Protein AF-A0A7X7AR49-F1 (afdb_monomer)

Mean predicted aligned error: 7.66 Å

Radius of gyration: 19.44 Å; Cα contacts (8 Å, |Δi|>4): 196; chains: 1; bounding box: 49×38×49 Å

Structure (mmCIF, N/CA/C/O backbone):
data_AF-A0A7X7AR49-F1
#
_entry.id   AF-A0A7X7AR49-F1
#
loop_
_atom_site.group_PDB
_atom_site.id
_atom_site.type_symbol
_atom_site.label_atom_id
_atom_site.label_alt_id
_atom_site.label_comp_id
_atom_site.label_asym_id
_atom_site.label_entity_id
_atom_site.label_seq_id
_atom_site.pdbx_PDB_ins_code
_atom_site.Cartn_x
_atom_site.Cartn_y
_atom_site.Cartn_z
_atom_site.occupancy
_atom_site.B_iso_or_equiv
_atom_site.auth_seq_id
_atom_site.auth_comp_id
_atom_site.auth_asym_id
_atom_site.auth_atom_id
_atom_site.pdbx_PDB_model_num
ATOM 1 N N . MET A 1 1 ? 21.614 24.088 -7.137 1.00 36.47 1 MET A N 1
ATOM 2 C CA . MET A 1 1 ? 20.651 22.970 -7.210 1.00 36.47 1 MET A CA 1
ATOM 3 C C . MET A 1 1 ? 19.338 23.464 -6.639 1.00 36.47 1 MET A C 1
ATOM 5 O O . MET A 1 1 ? 19.321 23.881 -5.490 1.00 36.47 1 MET A O 1
ATOM 9 N N . LEU A 1 2 ? 18.272 23.509 -7.439 1.00 28.03 2 LEU A N 1
ATOM 10 C CA . LEU A 1 2 ? 16.932 23.781 -6.922 1.00 28.03 2 LEU A CA 1
ATOM 11 C C . LEU A 1 2 ? 16.518 22.569 -6.087 1.00 28.03 2 LEU A C 1
ATOM 13 O O . LEU A 1 2 ? 16.234 21.508 -6.638 1.00 28.03 2 LEU A O 1
ATOM 17 N N . ALA A 1 3 ? 16.539 22.719 -4.764 1.00 32.97 3 ALA A N 1
ATOM 18 C CA . ALA A 1 3 ? 15.881 21.789 -3.865 1.00 32.97 3 ALA A CA 1
ATOM 19 C C . ALA A 1 3 ? 14.380 21.870 -4.162 1.00 32.97 3 ALA A C 1
ATOM 21 O O . ALA A 1 3 ? 13.671 22.725 -3.631 1.00 32.97 3 ALA A O 1
ATOM 22 N N . MET A 1 4 ? 13.896 21.019 -5.067 1.00 32.81 4 MET A N 1
ATOM 23 C CA . MET A 1 4 ? 12.471 20.744 -5.154 1.00 32.81 4 MET A CA 1
ATOM 24 C C . MET A 1 4 ? 12.099 20.071 -3.836 1.00 32.81 4 MET A C 1
ATOM 26 O O . MET A 1 4 ? 12.287 18.866 -3.676 1.00 32.81 4 MET A O 1
ATOM 30 N N . ARG A 1 5 ? 11.625 20.861 -2.863 1.00 34.94 5 ARG A N 1
ATOM 31 C CA . ARG A 1 5 ? 10.885 20.324 -1.722 1.00 34.94 5 ARG A CA 1
ATOM 32 C C . ARG A 1 5 ? 9.757 19.496 -2.324 1.00 34.94 5 ARG A C 1
ATOM 34 O O . ARG A 1 5 ? 8.857 20.059 -2.949 1.00 34.94 5 ARG A O 1
ATOM 41 N N . ARG A 1 6 ? 9.847 18.168 -2.201 1.00 42.38 6 ARG A N 1
ATOM 42 C CA . ARG A 1 6 ? 8.725 17.289 -2.530 1.00 42.38 6 ARG A CA 1
ATOM 43 C C . ARG A 1 6 ? 7.525 17.813 -1.735 1.00 42.38 6 ARG A C 1
ATOM 45 O O . ARG A 1 6 ? 7.710 18.171 -0.568 1.00 42.38 6 ARG A O 1
ATOM 52 N N . PRO A 1 7 ? 6.343 17.970 -2.350 1.00 43.25 7 PRO A N 1
ATOM 53 C CA . PRO A 1 7 ? 5.170 18.391 -1.601 1.00 43.25 7 PRO A CA 1
ATOM 54 C C . PRO A 1 7 ? 5.004 17.439 -0.416 1.00 43.25 7 PRO A C 1
ATOM 56 O O . 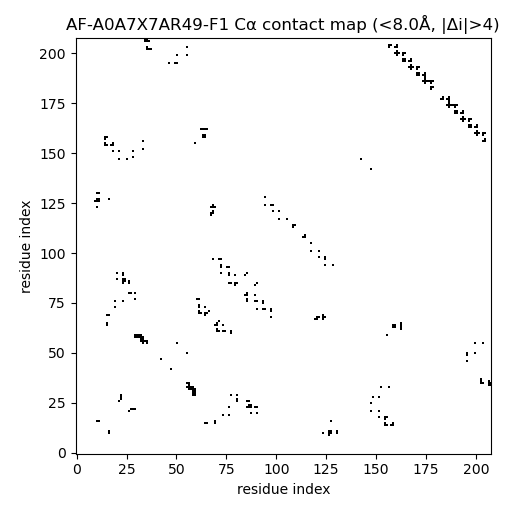PRO A 1 7 ? 5.017 16.224 -0.612 1.00 43.25 7 PRO A O 1
ATOM 59 N N . LYS A 1 8 ? 4.927 17.990 0.805 1.00 55.22 8 LYS A N 1
ATOM 60 C CA . LYS A 1 8 ? 4.723 17.184 2.012 1.00 55.22 8 LYS A CA 1
ATOM 61 C C . LYS A 1 8 ? 3.430 16.393 1.821 1.00 55.22 8 LYS A C 1
ATOM 63 O O . LYS A 1 8 ? 2.370 16.995 1.629 1.00 55.22 8 LYS A O 1
ATOM 68 N N . PHE A 1 9 ? 3.546 15.068 1.816 1.00 58.53 9 PHE A N 1
ATOM 69 C CA . PHE A 1 9 ? 2.407 14.162 1.888 1.00 58.53 9 PHE A CA 1
ATOM 70 C C . PHE A 1 9 ? 1.560 14.555 3.107 1.00 58.53 9 PHE A C 1
ATOM 72 O O . PHE A 1 9 ? 2.120 14.982 4.114 1.00 58.53 9 PHE A O 1
ATOM 79 N N . ARG A 1 10 ? 0.227 14.515 2.980 1.00 61.25 10 ARG A N 1
ATOM 80 C CA . ARG A 1 10 ? -0.707 14.859 4.064 1.00 61.25 10 ARG A CA 1
ATOM 81 C C . ARG A 1 10 ? -1.568 13.648 4.403 1.00 61.25 10 ARG A C 1
ATOM 83 O O . ARG A 1 10 ? -2.444 13.280 3.612 1.00 61.25 10 ARG A O 1
ATOM 90 N N . ALA A 1 11 ? -1.363 13.078 5.589 1.00 60.06 11 ALA A N 1
ATOM 91 C CA . ALA A 1 11 ? -2.066 11.884 6.061 1.00 60.06 11 ALA A CA 1
ATOM 92 C C . ALA A 1 11 ? -3.597 12.040 6.111 1.00 60.06 11 ALA A C 1
ATOM 94 O O . ALA A 1 11 ? -4.312 11.079 5.846 1.00 60.06 11 ALA A O 1
ATOM 95 N N . GLU A 1 12 ? -4.122 13.245 6.366 1.00 60.34 12 GLU A N 1
ATOM 96 C CA . GLU A 1 12 ? -5.574 13.515 6.449 1.00 60.34 12 GLU A CA 1
ATOM 97 C C . GLU A 1 12 ? -6.346 13.141 5.166 1.00 60.34 12 GLU A C 1
ATOM 99 O O . GLU A 1 12 ? -7.522 12.754 5.188 1.00 60.34 12 GLU A O 1
ATOM 104 N N . SER A 1 13 ? -5.673 13.239 4.020 1.00 67.06 13 SER A N 1
ATOM 105 C CA . SER A 1 13 ? -6.211 12.849 2.715 1.00 67.06 13 SER A CA 1
ATOM 106 C C . SER A 1 13 ? -5.751 11.470 2.248 1.00 67.06 13 SER A C 1
ATOM 108 O O . SER A 1 13 ? -6.156 11.043 1.168 1.00 67.06 13 SER A O 1
ATOM 110 N N . SER A 1 14 ? -4.923 10.779 3.035 1.00 84.81 14 SER A N 1
ATOM 111 C CA . SER A 1 14 ? -4.332 9.508 2.633 1.00 84.81 14 SER A CA 1
ATOM 112 C C . SER A 1 14 ? -5.371 8.387 2.631 1.00 84.81 14 SER A C 1
ATOM 114 O O . SER A 1 14 ? -6.107 8.176 3.601 1.00 84.81 14 SER A O 1
ATOM 116 N N . ASN A 1 15 ? -5.405 7.635 1.530 1.00 89.44 15 ASN A N 1
ATOM 117 C CA . ASN A 1 15 ? -6.187 6.407 1.457 1.00 89.44 15 ASN A CA 1
ATOM 118 C C . ASN A 1 15 ? -5.599 5.317 2.364 1.00 89.44 15 ASN A C 1
ATOM 120 O O . ASN A 1 15 ? -6.373 4.502 2.861 1.00 89.44 15 ASN A O 1
ATOM 124 N N . ASP A 1 16 ? -4.286 5.342 2.634 1.00 90.75 16 ASP A N 1
ATOM 125 C CA . ASP A 1 16 ? -3.621 4.419 3.561 1.00 90.75 16 ASP A CA 1
ATOM 126 C C . ASP A 1 16 ? -4.251 4.526 4.948 1.00 90.75 16 ASP A C 1
ATOM 128 O O . ASP A 1 16 ? -4.756 3.542 5.483 1.00 90.75 16 ASP A O 1
ATOM 132 N N . LEU A 1 17 ? -4.304 5.743 5.504 1.00 88.38 17 LEU A N 1
ATOM 133 C CA . LEU A 1 17 ? -4.825 5.957 6.852 1.00 88.38 17 LEU A CA 1
ATOM 134 C C . LEU A 1 17 ? -6.304 5.586 6.962 1.00 88.38 17 LEU A C 1
ATOM 136 O O . LEU A 1 17 ? -6.733 4.963 7.932 1.00 88.38 17 LEU A O 1
ATOM 140 N N . ARG A 1 18 ? -7.090 5.969 5.952 1.00 89.12 18 ARG A N 1
ATOM 141 C CA . ARG A 1 18 ? -8.522 5.654 5.892 1.00 89.12 18 ARG A CA 1
ATOM 142 C C . ARG A 1 18 ? -8.752 4.149 5.832 1.00 89.12 18 ARG A C 1
ATOM 144 O O . ARG A 1 18 ? -9.667 3.661 6.489 1.00 89.12 18 ARG A O 1
ATOM 151 N N . LEU A 1 19 ? -7.925 3.424 5.079 1.00 92.88 19 LEU A N 1
ATOM 152 C CA . LEU A 1 19 ? -7.992 1.970 5.000 1.00 92.88 19 LEU A CA 1
ATOM 153 C C . LEU A 1 19 ? -7.572 1.316 6.321 1.00 92.88 19 LEU A C 1
ATOM 155 O O . LEU A 1 19 ? -8.302 0.461 6.808 1.00 92.88 19 LEU A O 1
ATOM 159 N N . LEU A 1 20 ? -6.461 1.743 6.934 1.00 92.31 20 LEU A N 1
ATOM 160 C CA . LEU A 1 20 ? -6.007 1.229 8.236 1.00 92.31 20 LEU A CA 1
ATOM 161 C C . LEU A 1 20 ? -7.071 1.427 9.322 1.00 92.31 20 LEU A C 1
ATOM 163 O O . LEU A 1 20 ? -7.394 0.496 10.056 1.00 92.31 20 LEU A O 1
ATOM 167 N N . ARG A 1 21 ? -7.681 2.615 9.379 1.00 89.31 21 ARG A N 1
ATOM 168 C CA . ARG A 1 21 ? -8.790 2.896 10.296 1.00 89.31 21 ARG A CA 1
ATOM 169 C C . ARG A 1 21 ? -9.982 1.974 10.039 1.00 89.31 21 ARG A C 1
ATOM 171 O O . ARG A 1 21 ? -10.502 1.381 10.977 1.00 89.31 21 ARG A O 1
ATOM 178 N N . LEU A 1 22 ? -10.407 1.846 8.782 1.00 90.44 22 LEU A N 1
ATOM 179 C CA . LEU A 1 22 ? -11.545 1.001 8.427 1.00 90.44 22 LEU A CA 1
ATOM 180 C C . LEU A 1 22 ? -11.293 -0.472 8.776 1.00 90.44 22 LEU A C 1
ATOM 182 O O . LEU A 1 22 ? -12.206 -1.147 9.240 1.00 90.44 22 LEU A O 1
ATOM 186 N N . LEU A 1 23 ? -10.064 -0.958 8.597 1.00 92.38 23 LEU A N 1
ATOM 187 C CA . LEU A 1 23 ? -9.665 -2.297 9.027 1.00 92.38 23 LEU A CA 1
ATOM 188 C C . LEU A 1 23 ? -9.722 -2.440 10.553 1.00 92.38 23 LEU A C 1
ATOM 190 O O . LEU A 1 23 ? -10.202 -3.452 11.040 1.00 92.38 23 LEU A O 1
ATOM 194 N N . ALA A 1 24 ? -9.308 -1.430 11.319 1.00 90.25 24 ALA A N 1
ATOM 195 C CA . ALA A 1 24 ? -9.421 -1.461 12.778 1.00 90.25 24 ALA A CA 1
ATOM 196 C C . ALA A 1 24 ? -10.882 -1.428 13.281 1.00 90.25 24 ALA A C 1
ATOM 198 O O . ALA A 1 24 ? -11.183 -1.971 14.344 1.00 90.25 24 ALA A O 1
ATOM 199 N N . GLU A 1 25 ? -11.794 -0.806 12.526 1.00 88.50 25 GLU A N 1
ATOM 200 C CA . GLU A 1 25 ? -13.240 -0.772 12.808 1.00 88.50 25 GLU A CA 1
ATOM 201 C C . GLU A 1 25 ? -13.981 -2.033 12.325 1.00 88.50 25 GLU A C 1
ATOM 203 O O . GLU A 1 25 ? -15.026 -2.398 12.870 1.00 88.50 25 GLU A O 1
ATOM 208 N N . ALA A 1 26 ? -13.466 -2.695 11.290 1.00 90.25 26 ALA A N 1
ATOM 209 C CA . ALA A 1 26 ? -14.017 -3.918 10.716 1.00 90.25 26 ALA A CA 1
ATOM 210 C C . ALA A 1 26 ? -12.890 -4.913 10.369 1.00 90.25 26 ALA A C 1
ATOM 212 O O . ALA A 1 26 ? -12.573 -5.092 9.186 1.00 90.25 26 ALA A O 1
ATOM 213 N N . PRO A 1 27 ? -12.308 -5.586 11.384 1.00 91.12 27 PRO A N 1
ATOM 214 C CA . PRO A 1 27 ? -11.132 -6.440 11.222 1.00 91.12 27 PRO A CA 1
ATOM 215 C C . PRO A 1 27 ? -11.285 -7.499 10.143 1.00 91.12 27 PRO A C 1
ATOM 217 O O . PRO A 1 27 ? -10.377 -7.664 9.339 1.00 91.12 27 PRO A O 1
ATOM 220 N N . ASP A 1 28 ? -12.451 -8.145 10.047 1.00 91.69 28 ASP A N 1
ATOM 221 C CA . ASP A 1 28 ? -12.723 -9.237 9.101 1.00 91.69 28 ASP A CA 1
ATOM 222 C C . ASP A 1 28 ? -12.455 -8.878 7.629 1.00 91.69 28 ASP A C 1
ATOM 224 O O . ASP A 1 28 ? -12.176 -9.758 6.808 1.00 91.69 28 ASP A O 1
ATOM 228 N N . LEU A 1 29 ? -12.487 -7.587 7.281 1.00 93.56 29 LEU A N 1
ATOM 229 C CA . LEU A 1 29 ? -12.248 -7.115 5.920 1.00 93.56 29 LEU A CA 1
ATOM 230 C C . LEU A 1 29 ? -10.801 -7.323 5.454 1.00 93.56 29 LEU A C 1
ATOM 232 O O . LEU A 1 29 ? -10.565 -7.349 4.251 1.00 93.56 29 LEU A O 1
ATOM 236 N N . TYR A 1 30 ? -9.830 -7.542 6.347 1.00 93.56 30 TYR A N 1
ATOM 237 C CA . TYR A 1 30 ? -8.429 -7.727 5.941 1.00 93.56 30 TYR A CA 1
ATOM 238 C C . TYR A 1 30 ? -8.208 -8.954 5.037 1.00 93.56 30 TYR A C 1
ATOM 240 O O . TYR A 1 30 ? -7.335 -8.949 4.172 1.00 93.56 30 TYR A O 1
ATOM 248 N N . LYS A 1 31 ? -9.037 -9.995 5.186 1.00 94.44 31 LYS A N 1
ATOM 249 C CA . LYS A 1 31 ? -9.002 -11.218 4.364 1.00 94.44 31 LYS A CA 1
ATOM 250 C C . LYS A 1 31 ? -9.759 -11.081 3.045 1.00 94.44 31 LYS A C 1
ATOM 252 O O . LYS A 1 31 ? -9.675 -11.975 2.197 1.00 94.44 31 LYS A O 1
ATOM 257 N N . ARG A 1 32 ? -10.531 -10.007 2.874 1.00 93.44 32 ARG A N 1
ATOM 258 C CA . ARG A 1 32 ? -11.361 -9.801 1.690 1.00 93.44 32 ARG A CA 1
ATOM 259 C C . ARG A 1 32 ? -10.476 -9.571 0.467 1.00 93.44 32 ARG A C 1
ATOM 261 O O . ARG A 1 32 ? -9.461 -8.884 0.516 1.00 93.44 32 ARG A O 1
ATOM 268 N N . LYS A 1 33 ? -10.878 -10.181 -0.643 1.00 93.69 33 LYS A N 1
ATOM 269 C CA . LYS A 1 33 ? -10.214 -10.076 -1.943 1.00 93.69 33 LYS A CA 1
ATOM 270 C C . LYS A 1 33 ? -10.949 -9.074 -2.822 1.00 93.69 33 LYS A C 1
ATOM 272 O O . LYS A 1 33 ? -12.172 -8.980 -2.745 1.00 93.69 33 LYS A O 1
ATOM 277 N N . LEU A 1 34 ? -10.214 -8.368 -3.678 1.00 90.12 34 LEU A N 1
ATOM 278 C CA . LEU A 1 34 ? -10.826 -7.537 -4.714 1.00 90.12 34 LEU A CA 1
ATOM 279 C C . LEU A 1 34 ? -11.324 -8.422 -5.857 1.00 90.12 34 LEU A C 1
ATOM 281 O O . LEU A 1 34 ? -10.573 -9.255 -6.368 1.00 90.12 34 LEU A O 1
ATOM 285 N N . ASP A 1 35 ? -12.562 -8.197 -6.296 1.00 89.19 35 ASP A N 1
ATOM 286 C CA . ASP A 1 35 ? -13.036 -8.743 -7.567 1.00 89.19 35 ASP A CA 1
ATOM 287 C C . ASP A 1 35 ? -12.374 -7.964 -8.709 1.00 89.19 35 ASP A C 1
ATOM 289 O O . ASP A 1 35 ? -12.675 -6.791 -8.939 1.00 89.19 35 ASP A O 1
ATOM 293 N N . ILE A 1 36 ? -11.407 -8.595 -9.377 1.00 86.12 36 ILE A N 1
ATOM 294 C CA . ILE A 1 36 ? -10.694 -8.035 -10.524 1.00 86.12 36 ILE A CA 1
ATOM 295 C C . ILE A 1 36 ? -10.789 -9.030 -11.668 1.00 86.12 36 ILE A C 1
ATOM 297 O O . ILE A 1 36 ? -10.115 -10.059 -11.695 1.00 86.12 36 ILE A O 1
ATOM 301 N N . GLN A 1 37 ? -11.600 -8.676 -12.658 1.00 79.62 37 GLN A N 1
ATOM 302 C CA . GLN A 1 37 ? -11.723 -9.446 -13.884 1.00 79.62 37 GLN A CA 1
ATOM 303 C C . GLN A 1 37 ? -10.701 -8.965 -14.915 1.00 79.62 37 GLN A C 1
ATOM 305 O O . GLN A 1 37 ? -10.637 -7.783 -15.268 1.00 79.62 37 GLN A O 1
ATOM 310 N N . TYR A 1 38 ? -9.909 -9.898 -15.439 1.00 73.88 38 TYR A N 1
ATOM 311 C CA . TYR A 1 38 ? -9.014 -9.629 -16.557 1.00 73.88 38 TYR A CA 1
ATOM 312 C C . TYR A 1 38 ? -9.848 -9.494 -17.832 1.00 73.88 38 TYR A C 1
ATOM 314 O O . TYR A 1 38 ? -10.328 -10.481 -18.383 1.00 73.88 38 TYR A O 1
ATOM 322 N N . ALA A 1 39 ? -10.048 -8.259 -18.295 1.00 62.09 39 ALA A N 1
ATOM 323 C CA . ALA A 1 39 ? -10.734 -8.019 -19.557 1.00 62.09 39 ALA A CA 1
ATOM 324 C C . ALA A 1 39 ? -9.865 -8.519 -20.720 1.00 62.09 39 ALA A C 1
ATOM 326 O O . ALA A 1 39 ? -8.842 -7.900 -21.041 1.00 62.09 39 ALA A O 1
ATOM 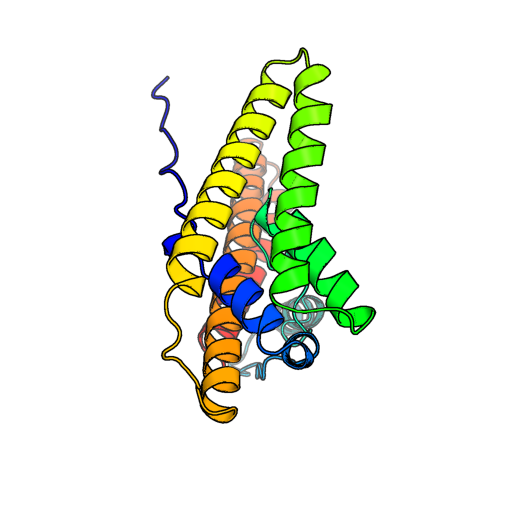327 N N . ASP A 1 40 ? -10.284 -9.613 -21.357 1.00 57.31 40 ASP A N 1
ATOM 328 C CA . ASP A 1 40 ? -9.669 -10.096 -22.587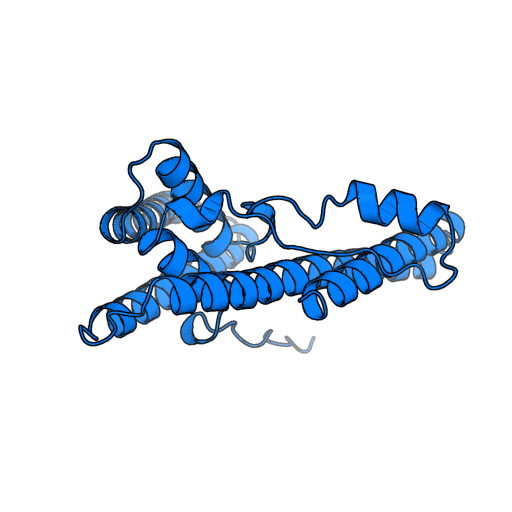 1.00 57.31 40 ASP A CA 1
ATOM 329 C C . ASP A 1 40 ? -10.011 -9.134 -23.733 1.00 57.31 40 ASP A C 1
ATOM 331 O O . ASP A 1 40 ? -11.125 -9.094 -24.253 1.00 57.31 40 ASP A O 1
ATOM 335 N N . LYS A 1 41 ? -9.050 -8.268 -24.055 1.00 57.91 41 LYS A N 1
ATOM 336 C CA . LYS A 1 41 ? -9.137 -7.297 -25.152 1.00 57.91 41 LYS A CA 1
ATOM 337 C C . LYS A 1 41 ? -8.139 -7.622 -26.268 1.00 57.91 41 LYS A C 1
ATOM 339 O O . LYS A 1 41 ? -7.649 -6.696 -26.907 1.00 57.91 41 LYS A O 1
ATOM 344 N N . GLY A 1 42 ? -7.781 -8.895 -26.464 1.00 57.97 42 GLY A N 1
ATOM 345 C CA . GLY A 1 42 ? -6.738 -9.273 -27.427 1.00 57.97 42 GLY A CA 1
ATOM 346 C C . GLY A 1 42 ? -5.344 -8.826 -26.977 1.00 57.97 42 GLY A C 1
ATOM 347 O O . GLY A 1 42 ? -4.564 -8.302 -27.770 1.00 57.97 42 GLY A O 1
ATOM 348 N N . ARG A 1 43 ? -5.058 -8.961 -25.674 1.00 65.44 43 ARG A N 1
ATOM 349 C CA . ARG A 1 43 ? -3.737 -8.652 -25.105 1.00 65.44 43 ARG A CA 1
ATOM 350 C C . ARG A 1 43 ? -2.761 -9.794 -25.388 1.00 65.44 43 ARG A C 1
ATOM 352 O O . ARG A 1 43 ? -3.165 -10.946 -25.502 1.00 65.44 43 ARG A O 1
ATOM 359 N N . ASP A 1 44 ? -1.480 -9.452 -25.463 1.00 72.06 44 ASP A N 1
ATOM 360 C CA . ASP A 1 44 ? -0.380 -10.412 -25.577 1.00 72.06 44 ASP A CA 1
ATOM 361 C C . ASP A 1 44 ? -0.460 -11.476 -24.452 1.00 72.06 44 ASP A C 1
ATOM 363 O O . ASP A 1 44 ? -0.566 -11.092 -23.280 1.00 72.06 44 ASP A O 1
ATOM 367 N N . PRO A 1 45 ? -0.419 -12.789 -24.761 1.00 74.81 45 PRO A N 1
ATOM 368 C CA . PRO A 1 45 ? -0.404 -13.857 -23.761 1.00 74.81 45 PRO A CA 1
ATOM 369 C C . PRO A 1 45 ? 0.648 -13.676 -22.657 1.00 74.81 45 PRO A C 1
ATOM 371 O O . PRO A 1 45 ? 0.337 -13.913 -21.489 1.00 74.81 45 PRO A O 1
ATOM 374 N N . PHE A 1 46 ? 1.847 -13.185 -22.991 1.00 77.94 46 PHE A N 1
ATOM 375 C CA . PHE A 1 46 ? 2.920 -12.964 -22.011 1.00 77.94 46 PHE A CA 1
ATOM 376 C C . PHE A 1 46 ? 2.549 -11.891 -20.987 1.00 77.94 46 PHE A C 1
ATOM 378 O O . PHE A 1 46 ? 2.817 -12.010 -19.796 1.00 77.94 46 PHE A O 1
ATOM 385 N N . LEU A 1 47 ? 1.863 -10.845 -21.440 1.00 82.75 47 LEU A N 1
ATOM 386 C CA . LEU A 1 47 ? 1.396 -9.766 -20.581 1.00 82.75 47 LEU A CA 1
ATOM 387 C C . LEU A 1 47 ? 0.287 -10.241 -19.634 1.00 82.75 47 LEU A C 1
ATOM 389 O O . LEU A 1 47 ? 0.216 -9.787 -18.495 1.00 82.75 47 LEU A O 1
ATOM 393 N N . VAL A 1 48 ? -0.575 -11.157 -20.084 1.00 82.81 48 VAL A N 1
ATOM 394 C CA . VAL A 1 48 ? -1.600 -11.771 -19.226 1.00 82.81 48 VAL A CA 1
ATOM 395 C C . VAL A 1 48 ? -0.957 -12.622 -18.134 1.00 82.81 48 VAL A C 1
ATOM 397 O O . VAL A 1 48 ? -1.400 -12.556 -16.989 1.00 82.81 48 VAL A O 1
ATOM 400 N N . GLU A 1 49 ? 0.079 -13.391 -18.464 1.00 86.56 49 GLU A N 1
ATOM 401 C CA . GLU A 1 49 ? 0.842 -14.175 -17.489 1.00 86.56 49 GLU A CA 1
ATOM 402 C C . GLU A 1 49 ? 1.485 -13.268 -16.433 1.00 86.56 49 GLU A C 1
ATOM 404 O O . GLU A 1 49 ? 1.176 -13.412 -15.251 1.00 86.56 49 GLU A O 1
ATOM 409 N N . SER A 1 50 ? 2.221 -12.231 -16.849 1.00 88.44 50 SER A N 1
ATOM 410 C CA . SER A 1 50 ? 2.815 -11.263 -15.915 1.00 88.44 50 SER A CA 1
ATOM 411 C C . SER A 1 50 ? 1.773 -10.562 -15.035 1.00 88.44 50 SER A C 1
ATOM 413 O O . SER A 1 50 ? 2.014 -10.291 -13.864 1.00 88.44 50 SER A O 1
ATOM 415 N N . LEU A 1 51 ? 0.580 -10.269 -15.564 1.00 88.12 51 LEU A N 1
ATOM 416 C CA . LEU A 1 51 ? -0.506 -9.671 -14.778 1.00 88.12 51 LEU A CA 1
ATOM 417 C C . LEU A 1 51 ? -1.135 -10.643 -13.766 1.00 88.12 51 LEU A C 1
ATOM 419 O O . LEU A 1 51 ? -1.674 -10.193 -12.750 1.00 88.12 51 LEU A O 1
ATOM 423 N N . LYS A 1 52 ? -1.109 -11.952 -14.037 1.00 87.00 52 LYS A N 1
ATOM 424 C CA . LYS A 1 52 ? -1.543 -12.985 -13.086 1.00 87.00 52 LYS A CA 1
ATOM 425 C C . LYS A 1 52 ? -0.509 -13.190 -11.984 1.00 87.00 52 LYS A C 1
ATOM 427 O O . LYS A 1 52 ? -0.899 -13.317 -10.829 1.00 87.00 52 LYS A O 1
ATOM 432 N N . GLU A 1 53 ? 0.779 -13.150 -12.319 1.00 90.38 53 GLU A N 1
ATOM 433 C CA . GLU A 1 53 ? 1.881 -13.257 -11.350 1.00 90.38 53 GLU A CA 1
ATOM 434 C C . GLU A 1 53 ? 1.856 -12.151 -10.285 1.00 90.38 53 GLU A C 1
ATOM 436 O O . GLU A 1 53 ? 2.263 -12.379 -9.149 1.00 90.38 53 GLU A O 1
ATOM 441 N N . LEU A 1 54 ? 1.324 -10.966 -10.612 1.00 90.19 54 LEU A N 1
ATOM 442 C CA . LEU A 1 54 ? 1.156 -9.872 -9.646 1.00 90.19 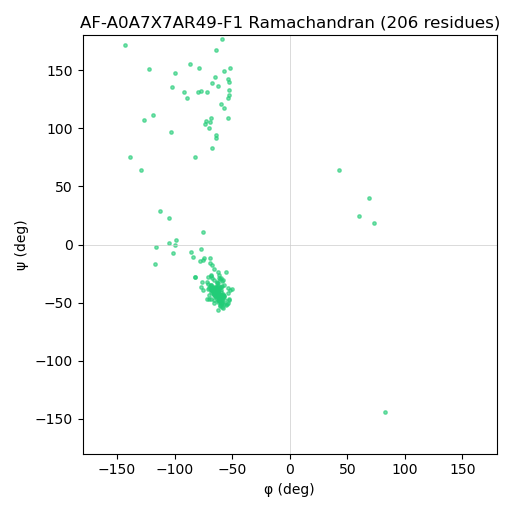54 LEU A CA 1
ATOM 443 C C . LEU A 1 54 ? 0.089 -10.139 -8.565 1.00 90.19 54 LEU A C 1
ATOM 445 O O . LEU A 1 54 ? -0.001 -9.371 -7.603 1.00 90.19 54 LEU A O 1
ATOM 449 N N . ASP A 1 55 ? -0.730 -11.183 -8.728 1.00 90.81 55 ASP A N 1
ATOM 450 C CA . ASP A 1 55 ? -1.830 -11.560 -7.834 1.00 90.81 55 ASP A CA 1
ATOM 451 C C . ASP A 1 55 ? -2.656 -10.349 -7.368 1.00 90.81 55 ASP A C 1
ATOM 453 O O . ASP A 1 55 ? -2.687 -9.957 -6.196 1.00 90.81 55 ASP A O 1
ATOM 457 N N . LEU A 1 56 ? -3.307 -9.690 -8.329 1.00 91.12 56 LEU A N 1
ATOM 458 C CA . LEU A 1 56 ? -4.062 -8.458 -8.077 1.00 91.12 56 LEU A CA 1
ATOM 459 C C . LEU A 1 56 ? -5.281 -8.691 -7.170 1.00 91.12 56 LEU A C 1
ATOM 461 O O . LEU A 1 56 ? -5.768 -7.747 -6.546 1.00 91.12 56 LEU A O 1
ATOM 465 N N . THR A 1 57 ? -5.751 -9.938 -7.087 1.00 91.94 57 THR A N 1
ATOM 466 C CA . THR A 1 57 ? -6.904 -10.356 -6.279 1.00 91.94 57 THR A CA 1
ATOM 467 C C . THR A 1 57 ? -6.542 -10.678 -4.832 1.00 91.94 57 THR A C 1
ATOM 469 O O . THR A 1 57 ? -7.442 -10.925 -4.032 1.00 91.94 57 THR A O 1
ATOM 472 N N . ALA A 1 58 ? -5.252 -10.687 -4.475 1.00 93.94 58 ALA A N 1
ATOM 473 C CA . ALA A 1 58 ? -4.804 -10.968 -3.116 1.00 93.94 58 ALA A CA 1
ATOM 474 C C . ALA A 1 58 ? -5.530 -10.089 -2.076 1.00 93.94 58 ALA A C 1
ATOM 476 O O . ALA A 1 58 ? -5.898 -8.952 -2.393 1.00 93.94 58 ALA A O 1
ATOM 477 N N . PRO A 1 59 ? -5.689 -10.549 -0.823 1.00 95.31 59 PRO A N 1
ATOM 478 C CA . PRO A 1 59 ? -6.101 -9.685 0.281 1.00 95.31 59 PRO A CA 1
ATOM 479 C C . PRO A 1 59 ? -5.129 -8.516 0.490 1.00 95.31 59 PRO A C 1
ATOM 481 O O . PRO A 1 59 ? -4.119 -8.403 -0.214 1.00 95.31 59 PRO A O 1
ATOM 484 N N . VAL A 1 60 ? -5.438 -7.618 1.426 1.00 95.31 60 VAL A N 1
ATOM 485 C CA . VAL A 1 60 ? -4.551 -6.483 1.725 1.00 95.31 60 VAL A CA 1
ATOM 486 C C . VAL A 1 60 ? -3.196 -6.984 2.237 1.00 95.31 60 VAL A C 1
ATOM 488 O O . VAL A 1 60 ? -3.121 -7.927 3.022 1.00 95.31 60 VAL A O 1
ATOM 491 N N . ARG A 1 61 ? -2.113 -6.380 1.749 1.00 95.62 61 ARG A N 1
ATOM 492 C CA . ARG A 1 61 ? -0.725 -6.725 2.071 1.00 95.62 61 ARG A CA 1
ATOM 493 C C . ARG A 1 61 ? -0.020 -5.506 2.645 1.00 95.62 61 ARG A C 1
ATOM 495 O O . ARG A 1 61 ? -0.287 -4.383 2.232 1.00 95.62 61 ARG A O 1
ATOM 502 N N . VAL A 1 62 ? 0.973 -5.729 3.503 1.00 95.94 62 VAL A N 1
ATOM 503 C CA . VAL A 1 62 ? 1.843 -4.660 4.031 1.00 95.94 62 VAL A CA 1
ATOM 504 C C . VAL A 1 62 ? 2.473 -3.836 2.900 1.00 95.94 62 VAL A C 1
ATOM 506 O O . VAL A 1 62 ? 2.572 -2.615 2.983 1.00 95.94 62 VAL A O 1
ATOM 509 N N . SER A 1 63 ? 2.846 -4.492 1.798 1.00 93.50 63 SER A N 1
ATOM 510 C CA . SER A 1 63 ? 3.449 -3.834 0.638 1.00 93.50 63 SER A CA 1
ATOM 511 C C . SER A 1 63 ? 2.497 -2.926 -0.142 1.00 93.50 63 SER A C 1
ATOM 513 O O . SER A 1 63 ? 2.996 -2.143 -0.943 1.00 93.50 63 SER A O 1
ATOM 515 N N . ASP A 1 64 ? 1.174 -3.030 0.057 1.00 94.56 64 ASP A N 1
ATOM 516 C CA . ASP A 1 64 ? 0.193 -2.140 -0.581 1.00 94.56 64 ASP A CA 1
ATOM 517 C C . ASP A 1 64 ? 0.306 -0.699 -0.038 1.00 94.56 64 ASP A C 1
ATOM 519 O O . ASP A 1 64 ? -0.022 0.241 -0.753 1.00 94.56 64 ASP A O 1
ATOM 523 N N . PHE A 1 65 ? 0.800 -0.516 1.191 1.00 93.69 65 PHE A N 1
ATOM 524 C CA . PHE A 1 65 ? 0.853 0.784 1.861 1.00 93.69 65 PHE A CA 1
ATOM 525 C C . PHE A 1 65 ? 2.107 1.598 1.524 1.00 93.69 65 PHE A C 1
ATOM 527 O O . PHE A 1 65 ? 3.181 1.054 1.197 1.00 93.69 65 PHE A O 1
ATOM 534 N N . HIS A 1 66 ? 1.973 2.922 1.659 1.00 89.19 66 HIS A N 1
ATOM 535 C CA . HIS A 1 66 ? 3.094 3.853 1.540 1.00 89.19 66 HIS A CA 1
ATOM 536 C C . HIS A 1 66 ? 4.251 3.466 2.467 1.00 89.19 66 HIS A C 1
ATOM 538 O O . HIS A 1 66 ? 4.037 2.973 3.572 1.00 89.19 66 HIS A O 1
ATOM 544 N N . ALA A 1 67 ? 5.488 3.652 1.999 1.00 86.25 67 ALA A N 1
ATOM 545 C CA . ALA A 1 67 ? 6.678 3.375 2.804 1.00 86.25 67 ALA A CA 1
ATOM 546 C C . ALA A 1 67 ? 6.753 4.298 4.037 1.00 86.25 67 ALA A C 1
ATOM 548 O O . ALA A 1 67 ? 6.032 5.287 4.114 1.00 86.25 67 ALA A O 1
ATOM 549 N N . GLY A 1 68 ? 7.639 3.979 4.982 1.00 87.44 68 GLY A N 1
ATOM 550 C CA . GLY A 1 68 ? 7.753 4.725 6.236 1.00 87.44 68 GLY A CA 1
ATOM 551 C C . GLY A 1 68 ? 6.723 4.262 7.264 1.00 87.44 68 GLY A C 1
ATOM 552 O O . GLY A 1 68 ? 6.397 3.073 7.321 1.00 87.44 68 GLY A O 1
ATOM 553 N N . ALA A 1 69 ? 6.205 5.194 8.064 1.00 89.06 69 ALA A N 1
ATOM 554 C CA . ALA A 1 69 ? 5.371 4.869 9.221 1.00 89.06 69 ALA A CA 1
ATOM 555 C C . ALA A 1 69 ? 4.070 4.144 8.846 1.00 89.06 69 ALA A C 1
ATOM 557 O O . ALA A 1 69 ? 3.620 3.264 9.576 1.00 89.06 69 ALA A O 1
ATOM 558 N N . PHE A 1 70 ? 3.490 4.449 7.679 1.00 90.25 70 PHE A N 1
ATOM 559 C CA . PHE A 1 70 ? 2.294 3.763 7.180 1.00 90.25 70 PHE A CA 1
ATOM 560 C C . PHE A 1 70 ? 2.499 2.263 6.996 1.00 90.25 70 PHE A C 1
ATOM 562 O O . PHE A 1 70 ? 1.632 1.472 7.367 1.00 90.25 70 PHE A O 1
ATOM 569 N N . ARG A 1 71 ? 3.644 1.865 6.434 1.00 91.94 71 ARG A N 1
ATOM 570 C CA . ARG A 1 71 ? 3.959 0.458 6.190 1.00 91.94 71 ARG A CA 1
ATOM 571 C C . ARG A 1 71 ? 4.221 -0.295 7.483 1.00 91.94 71 ARG A C 1
ATOM 573 O O . ARG A 1 71 ? 3.712 -1.401 7.634 1.00 91.94 71 ARG A O 1
ATOM 580 N N . GLU A 1 72 ? 4.981 0.299 8.398 1.00 93.56 72 GLU A N 1
ATOM 581 C CA . GLU A 1 72 ? 5.257 -0.313 9.702 1.00 93.56 72 GLU A CA 1
ATOM 582 C C . GLU A 1 72 ? 3.961 -0.486 10.504 1.00 93.56 72 GLU A C 1
ATOM 584 O O . GLU A 1 72 ? 3.669 -1.572 11.006 1.00 93.56 72 GLU A O 1
ATOM 589 N N . LEU A 1 73 ? 3.105 0.541 10.512 1.00 93.31 73 LEU A N 1
ATOM 590 C CA . LEU A 1 73 ? 1.797 0.477 11.160 1.00 93.31 73 LEU A CA 1
ATOM 591 C C . LEU A 1 73 ? 0.886 -0.579 10.520 1.00 93.31 73 LEU A C 1
ATOM 593 O O . LEU A 1 73 ? 0.205 -1.314 11.232 1.00 93.31 73 LEU A O 1
ATOM 597 N N . ALA A 1 74 ? 0.892 -0.696 9.189 1.00 94.56 74 ALA A N 1
ATOM 598 C CA . ALA A 1 74 ? 0.168 -1.751 8.487 1.00 94.56 74 ALA A CA 1
ATOM 599 C C . ALA A 1 74 ? 0.671 -3.153 8.861 1.00 94.56 74 ALA A C 1
ATOM 601 O O . ALA A 1 74 ? -0.135 -4.070 8.999 1.00 94.56 74 ALA A O 1
ATOM 602 N N . GLY A 1 75 ? 1.984 -3.324 9.042 1.00 96.31 75 GLY A N 1
ATOM 603 C CA . GLY A 1 75 ? 2.585 -4.574 9.507 1.00 96.31 75 GLY A CA 1
ATOM 604 C C . GLY A 1 75 ? 2.046 -5.004 10.869 1.00 96.31 75 GLY A C 1
ATOM 605 O O . GLY A 1 75 ? 1.561 -6.128 11.009 1.00 96.31 75 GLY A O 1
ATOM 606 N N . LEU A 1 76 ? 2.057 -4.086 11.839 1.00 95.06 76 LEU A N 1
ATOM 607 C CA . LEU A 1 76 ? 1.498 -4.322 13.174 1.00 95.06 76 LEU A CA 1
ATOM 608 C C . LEU A 1 76 ? 0.001 -4.653 13.101 1.00 95.06 76 LEU A C 1
ATOM 610 O O . LEU A 1 76 ? -0.444 -5.659 13.648 1.00 95.06 76 LEU A O 1
ATOM 614 N N . LEU A 1 77 ? -0.761 -3.856 12.348 1.00 94.38 77 LEU A N 1
ATOM 615 C CA . LEU A 1 77 ? -2.208 -4.011 12.211 1.00 94.38 77 LEU A CA 1
ATOM 616 C C . LEU A 1 77 ? -2.592 -5.370 11.622 1.00 94.38 77 LEU A C 1
ATOM 618 O O . LEU A 1 77 ? -3.494 -6.033 12.131 1.00 94.38 77 LEU A O 1
ATOM 622 N N . LEU A 1 78 ? -1.932 -5.790 10.541 1.00 95.19 78 LEU A N 1
ATOM 623 C CA . LEU A 1 78 ? -2.236 -7.068 9.900 1.00 95.19 78 LEU A CA 1
ATOM 624 C C . LEU A 1 78 ? -1.835 -8.252 10.785 1.00 95.19 78 LEU A C 1
ATOM 626 O O . LEU A 1 78 ? -2.574 -9.233 10.830 1.00 95.19 78 LEU A O 1
ATOM 630 N N . SER A 1 79 ? -0.746 -8.135 11.550 1.00 95.25 79 SER A N 1
ATOM 631 C CA . SER A 1 79 ? -0.386 -9.127 12.569 1.00 95.25 79 SER A CA 1
ATOM 632 C C . SER A 1 79 ? -1.458 -9.233 13.663 1.00 95.25 79 SER A C 1
ATOM 634 O O . SER A 1 79 ? -1.865 -10.336 14.027 1.00 95.25 79 SER A O 1
ATOM 636 N N . ASP A 1 80 ? -1.973 -8.103 14.154 1.00 94.56 80 ASP A N 1
ATOM 637 C CA . ASP A 1 80 ? -3.075 -8.079 15.126 1.00 94.56 80 ASP A CA 1
ATOM 638 C C . ASP A 1 80 ? -4.375 -8.656 14.545 1.00 94.56 80 ASP A C 1
ATOM 640 O O . ASP A 1 80 ? -5.136 -9.339 15.235 1.00 94.56 80 ASP A O 1
ATOM 644 N N . ALA A 1 81 ? -4.644 -8.409 13.260 1.00 93.06 81 ALA A N 1
ATOM 645 C CA . ALA A 1 81 ? -5.802 -8.970 12.568 1.00 93.06 81 ALA A CA 1
ATOM 646 C C . ALA A 1 81 ? -5.709 -10.499 12.489 1.00 93.06 81 ALA A C 1
ATOM 648 O O . ALA A 1 81 ? -6.694 -11.199 12.722 1.00 93.06 81 ALA A O 1
ATOM 649 N N . GLU A 1 82 ? -4.517 -11.025 12.195 1.00 93.94 82 GLU A N 1
ATOM 650 C CA . GLU A 1 82 ? -4.239 -12.462 12.190 1.00 93.94 82 GLU A CA 1
ATOM 651 C C . GLU A 1 82 ? -4.363 -13.096 13.575 1.00 93.94 82 GLU A C 1
ATOM 653 O O . GLU A 1 82 ? -4.911 -14.194 13.689 1.00 93.94 82 GLU A O 1
ATOM 658 N N . ALA A 1 83 ? -3.933 -12.391 14.622 1.00 93.81 83 ALA A N 1
ATOM 659 C CA . ALA A 1 83 ? -4.085 -12.820 16.009 1.00 93.81 83 ALA A CA 1
ATOM 660 C C . ALA A 1 83 ? -5.526 -12.688 16.544 1.00 93.81 83 ALA A C 1
ATOM 662 O O . ALA A 1 83 ? -5.833 -13.215 17.615 1.00 93.81 83 ALA A O 1
ATOM 663 N N . GLY A 1 84 ? -6.419 -12.002 15.819 1.00 92.44 84 GLY A N 1
ATOM 664 C CA . GLY A 1 84 ? -7.790 -11.726 16.256 1.00 92.44 84 GLY A CA 1
ATOM 665 C C . GLY A 1 84 ? -7.885 -10.669 17.362 1.00 92.44 84 GLY A C 1
ATOM 666 O O . GLY A 1 84 ? -8.894 -10.600 18.061 1.00 92.44 84 GLY A O 1
ATOM 667 N N . THR A 1 85 ? -6.839 -9.862 17.540 1.00 93.12 85 THR A N 1
ATOM 668 C CA . THR A 1 85 ? -6.741 -8.807 18.561 1.00 93.12 85 THR A CA 1
ATOM 669 C C . THR A 1 85 ? -6.997 -7.415 17.998 1.00 93.12 85 THR A C 1
ATOM 671 O O . THR A 1 85 ? -7.103 -6.461 18.769 1.00 93.12 85 THR A O 1
ATOM 674 N N . LEU A 1 86 ? -7.121 -7.286 16.673 1.00 91.62 86 LEU A N 1
ATOM 675 C CA . LEU A 1 86 ? -7.281 -5.999 16.013 1.00 91.62 86 LEU A CA 1
ATOM 676 C C . LEU A 1 86 ? -8.528 -5.249 16.492 1.00 91.62 86 LEU A C 1
ATOM 678 O O . LEU A 1 86 ? -9.663 -5.691 16.319 1.00 91.62 86 LEU A O 1
ATOM 682 N N . THR A 1 87 ? -8.292 -4.061 17.036 1.00 88.69 87 THR A N 1
ATOM 683 C CA . THR A 1 87 ? -9.310 -3.072 17.381 1.00 88.69 87 THR A CA 1
ATOM 684 C C . THR A 1 87 ? -8.776 -1.668 17.106 1.00 88.69 87 THR A C 1
ATOM 686 O O . THR A 1 87 ? -7.582 -1.462 16.886 1.00 88.69 87 THR A O 1
ATOM 689 N N . VAL A 1 88 ? -9.637 -0.654 17.201 1.00 87.38 88 VAL A N 1
ATOM 690 C CA . VAL A 1 88 ? -9.190 0.750 17.181 1.00 87.38 88 VAL A CA 1
ATOM 691 C C . VAL A 1 88 ? -8.173 1.034 18.297 1.00 87.38 88 VAL A C 1
ATOM 693 O O . VAL A 1 88 ? -7.230 1.789 18.089 1.00 87.38 88 VAL A O 1
ATOM 696 N N . ALA A 1 89 ? -8.308 0.395 19.464 1.00 87.44 89 ALA A N 1
ATOM 697 C CA . ALA A 1 89 ? -7.351 0.560 20.555 1.00 87.44 89 ALA A CA 1
ATOM 698 C C . ALA A 1 89 ? -5.974 -0.032 20.216 1.00 87.44 89 ALA A C 1
ATOM 700 O O . ALA A 1 89 ? -4.961 0.593 20.526 1.00 87.44 89 ALA A O 1
ATOM 701 N N . THR A 1 90 ? -5.916 -1.189 19.544 1.00 90.12 90 THR A N 1
ATOM 702 C CA . THR A 1 90 ? -4.626 -1.765 19.130 1.00 90.12 90 THR A CA 1
ATOM 703 C C . THR A 1 90 ? -3.977 -0.960 18.011 1.00 90.12 90 THR A C 1
ATOM 705 O O . THR A 1 90 ? -2.770 -0.764 18.053 1.00 90.12 90 THR A O 1
ATOM 708 N N . LEU A 1 91 ? -4.758 -0.373 17.094 1.00 88.81 91 LEU A N 1
ATOM 709 C CA . LEU A 1 91 ? -4.244 0.590 16.111 1.00 88.81 91 LEU A CA 1
ATOM 710 C C . LEU A 1 91 ? -3.530 1.773 16.791 1.00 88.81 91 LEU A C 1
ATOM 712 O O . LEU A 1 91 ? -2.419 2.131 16.406 1.00 88.81 91 LEU A O 1
ATOM 716 N N . LEU A 1 92 ? -4.150 2.374 17.813 1.00 89.38 92 LEU A N 1
ATOM 717 C CA . LEU A 1 92 ? -3.540 3.480 18.561 1.00 89.38 92 LEU A CA 1
ATOM 718 C C . LEU A 1 92 ? -2.323 3.032 19.370 1.00 89.38 92 LEU A C 1
ATOM 720 O O . LEU A 1 92 ? -1.331 3.754 19.428 1.00 89.38 92 LEU A O 1
ATOM 724 N N . SER A 1 93 ? -2.387 1.843 19.970 1.00 90.12 93 SER A N 1
ATOM 725 C CA . SER A 1 93 ? -1.256 1.257 20.689 1.00 90.12 93 SER A CA 1
ATOM 726 C C . SER A 1 93 ? -0.072 1.004 19.755 1.00 90.12 93 SER A C 1
ATOM 728 O O . SER A 1 93 ? 1.063 1.281 20.128 1.00 90.12 93 SER A O 1
ATOM 730 N N . GLY A 1 94 ? -0.322 0.520 18.536 1.00 89.88 94 GLY A N 1
ATOM 731 C CA . GLY A 1 94 ? 0.707 0.325 17.517 1.00 89.88 94 GLY A CA 1
ATOM 732 C C . GLY A 1 94 ? 1.348 1.645 17.098 1.00 89.88 94 GLY A C 1
ATOM 733 O O . GLY A 1 94 ? 2.565 1.722 16.972 1.00 89.88 94 GLY A O 1
ATOM 734 N N . LEU A 1 95 ? 0.558 2.716 16.974 1.00 90.56 95 LEU A N 1
ATOM 735 C CA . LEU A 1 95 ? 1.096 4.053 16.717 1.00 90.56 95 LEU A CA 1
ATOM 736 C C . LEU A 1 95 ? 2.024 4.527 17.846 1.00 90.56 95 LEU A C 1
ATOM 738 O O . LEU A 1 95 ? 3.129 4.980 17.569 1.00 90.56 95 LEU A O 1
ATOM 742 N N . GLN A 1 96 ? 1.605 4.374 19.106 1.00 89.38 96 GLN A N 1
ATOM 743 C CA . GLN A 1 96 ? 2.429 4.722 20.271 1.00 89.38 96 GLN A CA 1
ATOM 744 C C . GLN A 1 96 ? 3.708 3.881 20.352 1.00 89.38 96 GLN A C 1
ATOM 746 O O . GLN A 1 96 ? 4.757 4.384 20.744 1.00 89.38 96 GLN A O 1
ATOM 751 N N . GLN A 1 97 ? 3.640 2.605 19.962 1.00 91.25 97 GLN A N 1
ATOM 752 C CA . GLN A 1 97 ? 4.812 1.737 19.890 1.00 91.25 97 GLN A CA 1
ATOM 753 C C . GLN A 1 97 ? 5.824 2.249 18.856 1.00 91.25 97 GLN A C 1
ATOM 755 O O . GLN A 1 97 ? 7.017 2.268 19.149 1.00 91.25 97 GLN A O 1
ATOM 760 N N . LEU A 1 98 ? 5.366 2.688 17.679 1.00 90.69 98 LEU A N 1
ATOM 761 C CA . LEU A 1 98 ? 6.246 3.267 16.659 1.00 90.69 98 LEU A CA 1
ATOM 762 C C . LEU A 1 98 ? 6.848 4.605 17.112 1.00 90.69 98 LEU A C 1
ATOM 764 O O . LEU A 1 98 ? 8.018 4.857 16.845 1.00 90.69 98 LEU A O 1
ATOM 768 N N . GLU A 1 99 ? 6.082 5.441 17.821 1.00 88.25 99 GLU A N 1
ATOM 769 C CA . GLU A 1 99 ? 6.602 6.677 18.429 1.00 88.25 99 GLU A CA 1
ATOM 770 C C . GLU A 1 99 ? 7.713 6.374 19.451 1.00 88.25 99 GLU A C 1
ATOM 772 O O . GLU A 1 99 ? 8.780 6.978 19.390 1.00 88.25 99 GLU A O 1
ATOM 777 N N . ALA A 1 100 ? 7.510 5.389 20.333 1.00 86.69 100 ALA A N 1
ATOM 778 C CA . ALA A 1 100 ? 8.513 4.999 21.325 1.00 86.69 100 ALA A CA 1
ATOM 779 C C . ALA A 1 100 ? 9.789 4.417 20.685 1.00 86.69 100 ALA A C 1
ATOM 781 O O . ALA A 1 100 ? 10.895 4.748 21.101 1.00 86.69 100 ALA A O 1
ATOM 782 N N . GLN A 1 101 ? 9.645 3.585 19.646 1.00 86.06 101 GLN A N 1
ATOM 783 C CA . GLN A 1 101 ? 10.788 3.043 18.898 1.00 86.06 101 GLN A CA 1
ATOM 784 C C . GLN A 1 101 ? 11.605 4.153 18.226 1.00 86.06 101 GLN A C 1
ATOM 786 O O . GLN A 1 101 ? 12.834 4.108 18.227 1.00 86.06 101 GLN A O 1
ATOM 791 N N . LEU A 1 102 ? 10.927 5.169 17.690 1.00 83.19 102 LE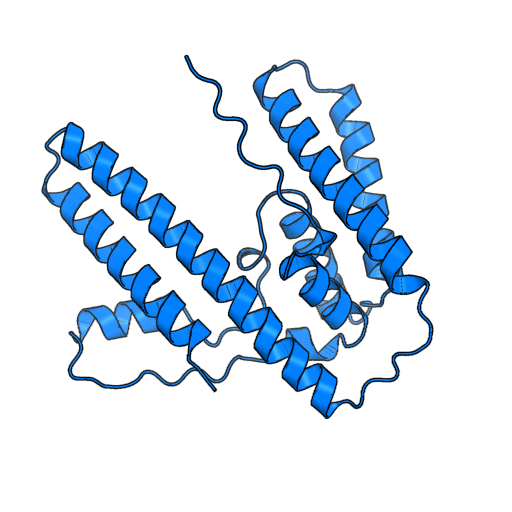U A N 1
ATOM 792 C CA . LEU A 1 102 ? 11.581 6.314 17.072 1.00 83.19 102 LEU A CA 1
ATOM 793 C C . LEU A 1 102 ? 12.394 7.136 18.083 1.00 83.19 102 LEU A C 1
ATOM 795 O O . LEU A 1 102 ? 13.491 7.596 17.762 1.00 83.19 102 LEU A O 1
ATOM 799 N N . ASP A 1 103 ? 11.867 7.330 19.292 1.00 77.06 103 ASP A N 1
ATOM 800 C CA . ASP A 1 103 ? 12.569 8.036 20.367 1.00 77.06 103 ASP A CA 1
ATOM 801 C C . ASP A 1 103 ? 13.851 7.288 20.781 1.00 77.06 103 ASP A C 1
ATOM 803 O O . ASP A 1 103 ? 14.910 7.907 20.938 1.00 77.06 103 ASP A O 1
ATOM 807 N N . ASP A 1 104 ? 13.799 5.955 20.858 1.00 76.81 104 ASP A N 1
ATOM 808 C CA . ASP A 1 104 ? 14.967 5.117 21.153 1.00 76.81 104 ASP A CA 1
ATOM 809 C C . ASP A 1 104 ? 16.041 5.219 20.046 1.00 76.81 104 ASP A C 1
ATOM 811 O O . ASP A 1 104 ? 17.226 5.414 20.340 1.00 76.81 104 ASP A O 1
ATOM 815 N N . GLU A 1 105 ? 15.644 5.169 18.768 1.00 71.25 105 GLU A N 1
ATOM 816 C CA . GLU A 1 105 ? 16.555 5.270 17.614 1.00 71.25 105 GLU A CA 1
ATOM 817 C C . GLU A 1 105 ? 17.168 6.673 17.439 1.00 71.25 105 GLU A C 1
ATOM 819 O O . GLU A 1 105 ? 18.347 6.808 17.089 1.00 71.25 105 GLU A O 1
ATOM 824 N N . ASN A 1 106 ? 16.411 7.732 17.741 1.00 63.00 106 ASN A N 1
ATOM 825 C CA . ASN A 1 106 ? 16.889 9.120 17.710 1.00 63.00 106 ASN A CA 1
ATOM 826 C C . ASN A 1 106 ? 18.040 9.379 18.688 1.00 63.00 106 ASN A C 1
ATOM 828 O O . ASN A 1 106 ? 18.876 10.257 18.460 1.00 63.00 106 ASN A O 1
ATOM 832 N N . THR A 1 107 ? 18.117 8.593 19.760 1.00 61.12 107 THR A N 1
ATOM 833 C CA . THR A 1 107 ? 19.196 8.691 20.746 1.00 61.12 107 THR A CA 1
ATOM 834 C C . THR A 1 107 ? 20.518 8.097 20.225 1.00 61.12 107 THR A C 1
ATOM 836 O O . THR A 1 107 ? 21.573 8.346 20.811 1.00 61.12 107 THR A O 1
ATOM 839 N N . ALA A 1 108 ? 20.487 7.343 19.116 1.00 58.28 108 ALA A N 1
ATOM 840 C CA . ALA A 1 108 ? 21.603 6.525 18.635 1.00 58.28 108 ALA A CA 1
ATOM 841 C C . ALA A 1 108 ? 22.191 6.919 17.259 1.00 58.28 108 ALA A C 1
ATOM 843 O O . ALA A 1 108 ? 23.310 6.497 16.964 1.00 58.28 108 ALA A O 1
ATOM 844 N N . SER A 1 109 ? 21.508 7.711 16.416 1.00 56.66 109 SER A N 1
ATOM 845 C CA . SER A 1 109 ? 21.960 7.949 15.025 1.00 56.66 109 SER A CA 1
ATOM 846 C C . SER A 1 109 ? 22.876 9.177 14.840 1.00 56.66 109 SER A C 1
ATOM 848 O O . SER A 1 109 ? 22.598 10.295 15.295 1.00 56.66 109 SER A O 1
ATOM 850 N N . SER A 1 110 ? 24.003 8.984 14.137 1.00 58.03 110 SER A N 1
ATOM 851 C CA . SER A 1 110 ? 25.011 10.030 13.874 1.00 58.03 110 SER A CA 1
ATOM 852 C C . SER A 1 110 ? 25.188 10.402 12.397 1.00 58.03 110 SER A C 1
ATOM 854 O O . SER A 1 110 ? 25.980 11.297 12.106 1.00 58.03 110 SER A O 1
ATOM 856 N N . GLU A 1 111 ? 24.488 9.752 11.461 1.00 72.88 111 GLU A N 1
ATOM 857 C CA . GLU A 1 111 ? 24.638 10.009 10.021 1.00 72.88 111 GLU A CA 1
ATOM 858 C C . GLU A 1 111 ? 23.503 10.873 9.437 1.00 72.88 111 GLU A C 1
ATOM 860 O O . GLU A 1 111 ? 22.319 10.628 9.660 1.00 72.88 111 GLU A O 1
ATOM 865 N N . ASP A 1 112 ? 23.853 11.863 8.606 1.00 68.81 112 ASP A N 1
ATOM 866 C CA . ASP A 1 112 ? 22.904 12.841 8.039 1.00 68.81 112 ASP A CA 1
ATOM 867 C C . ASP A 1 112 ? 21.786 12.213 7.181 1.00 68.81 112 ASP A C 1
ATOM 869 O O . ASP A 1 112 ? 20.675 12.738 7.111 1.00 68.81 112 ASP A O 1
ATOM 873 N N . LYS A 1 113 ? 22.053 11.073 6.525 1.00 62.72 113 LYS A N 1
ATOM 874 C CA . LYS A 1 113 ? 21.039 10.344 5.737 1.00 62.72 113 LYS A CA 1
ATOM 875 C C . LYS A 1 113 ? 20.058 9.564 6.605 1.00 62.72 113 LYS A C 1
ATOM 877 O O . LYS A 1 113 ? 18.914 9.389 6.192 1.00 62.72 113 LYS A O 1
ATOM 882 N N . GLU A 1 114 ? 20.511 9.072 7.754 1.00 69.19 114 GLU A N 1
ATOM 883 C CA . GLU A 1 114 ? 19.643 8.407 8.725 1.00 69.19 114 GLU A CA 1
ATOM 884 C C . GLU A 1 114 ? 18.721 9.443 9.355 1.00 69.19 114 GLU A C 1
ATOM 886 O O . GLU A 1 114 ? 17.510 9.277 9.287 1.00 69.19 114 GLU A O 1
ATOM 891 N N . ARG A 1 115 ? 19.270 10.591 9.772 1.00 72.44 115 ARG A N 1
ATOM 892 C CA . ARG A 1 115 ? 18.483 11.721 10.289 1.00 72.44 115 ARG A CA 1
ATOM 893 C C . ARG A 1 115 ? 17.363 12.156 9.353 1.00 72.44 115 ARG A C 1
ATOM 895 O O . ARG A 1 115 ? 16.232 12.288 9.797 1.00 72.44 115 ARG A O 1
ATOM 902 N N . GLN A 1 116 ? 17.637 12.318 8.056 1.00 71.94 116 GLN A N 1
ATOM 903 C CA . GLN A 1 116 ? 16.594 12.722 7.107 1.00 71.94 116 GLN A CA 1
ATOM 904 C C . GLN A 1 116 ? 15.459 11.684 6.997 1.00 71.94 116 GLN A C 1
ATOM 906 O O . GLN A 1 116 ? 14.293 12.054 6.887 1.00 71.94 116 GLN A O 1
ATOM 911 N N . ARG A 1 117 ? 15.777 10.383 7.029 1.00 73.12 117 ARG A N 1
ATOM 912 C CA . ARG A 1 117 ? 14.754 9.322 7.011 1.00 73.12 117 ARG A CA 1
ATOM 913 C C . ARG A 1 117 ? 13.949 9.300 8.302 1.00 73.12 117 ARG A C 1
ATOM 915 O O . ARG A 1 117 ? 12.737 9.127 8.254 1.00 73.12 117 ARG A O 1
ATOM 922 N N . THR A 1 118 ? 14.625 9.492 9.426 1.00 78.75 118 THR A N 1
ATOM 923 C CA . THR A 1 118 ? 14.015 9.581 10.748 1.00 78.75 118 THR A CA 1
ATOM 924 C C . THR A 1 118 ? 13.075 10.785 10.850 1.00 78.75 118 THR A C 1
ATOM 926 O O . THR A 1 118 ? 11.967 10.642 11.355 1.00 78.75 118 THR A O 1
ATOM 929 N N . GLU A 1 119 ? 13.445 11.938 10.285 1.00 78.00 119 GLU A N 1
ATOM 930 C CA . GLU A 1 119 ? 12.580 13.123 10.188 1.00 78.00 119 GLU A CA 1
ATOM 931 C C . GLU A 1 119 ? 11.338 12.873 9.317 1.00 78.00 119 GLU A C 1
ATOM 933 O O . GLU A 1 119 ? 10.230 13.228 9.715 1.00 78.00 119 GLU A O 1
ATOM 938 N N . GLU A 1 120 ? 11.494 12.242 8.146 1.00 76.19 120 GLU A N 1
ATOM 939 C CA . GLU A 1 120 ? 10.362 11.877 7.278 1.00 76.19 120 GLU A CA 1
ATOM 940 C C . GLU A 1 120 ? 9.406 10.904 7.991 1.00 76.19 120 GLU A C 1
ATOM 942 O O . GLU A 1 120 ? 8.191 11.096 7.969 1.00 76.19 120 GLU A O 1
ATOM 947 N N . PHE A 1 121 ? 9.953 9.913 8.699 1.00 83.31 121 PHE A N 1
ATOM 948 C CA . PHE A 1 121 ? 9.179 8.960 9.495 1.00 83.31 121 PHE A CA 1
ATOM 949 C C . PHE A 1 121 ? 8.436 9.636 10.659 1.00 83.31 121 PHE A C 1
ATOM 951 O O . PHE A 1 121 ? 7.269 9.334 10.914 1.00 83.31 121 PHE A O 1
ATOM 958 N N . GLN A 1 122 ? 9.080 10.585 11.341 1.00 83.19 122 GLN A N 1
ATOM 959 C CA . GLN A 1 122 ? 8.471 11.361 12.421 1.00 83.19 122 GLN A CA 1
ATOM 960 C C . GLN A 1 122 ? 7.333 12.257 11.921 1.00 83.19 122 GLN A C 1
ATOM 962 O O . GLN A 1 122 ? 6.285 12.357 12.564 1.00 83.19 122 GLN A O 1
ATOM 967 N N . ASP A 1 123 ? 7.534 12.914 10.776 1.00 81.44 123 ASP A N 1
ATOM 968 C CA . ASP A 1 123 ? 6.508 13.720 10.116 1.00 81.44 123 ASP A CA 1
ATOM 969 C C . ASP A 1 123 ? 5.283 12.852 9.780 1.00 81.44 123 ASP A C 1
ATOM 971 O O . ASP A 1 123 ? 4.155 13.269 10.055 1.00 81.44 123 ASP A O 1
ATOM 975 N N . ASP A 1 124 ? 5.482 11.638 9.257 1.00 82.81 124 ASP A N 1
ATOM 976 C CA . ASP A 1 124 ? 4.387 10.705 8.970 1.00 82.81 124 ASP A CA 1
ATOM 977 C C . ASP A 1 124 ? 3.630 10.298 10.246 1.00 82.81 124 ASP A C 1
ATOM 979 O O . ASP A 1 124 ? 2.398 10.378 10.276 1.00 82.81 124 ASP A O 1
ATOM 983 N N . LEU A 1 125 ? 4.338 9.919 11.319 1.00 85.62 125 LEU A N 1
ATOM 984 C CA . LEU A 1 125 ? 3.717 9.546 12.599 1.00 85.62 125 LEU A CA 1
ATOM 985 C C . LEU A 1 125 ? 2.878 10.682 13.189 1.00 85.62 125 LEU A C 1
ATOM 987 O O . LEU A 1 125 ? 1.730 10.464 13.584 1.00 85.62 125 LEU A O 1
ATOM 991 N N . ASN A 1 126 ? 3.417 11.904 13.202 1.00 83.62 126 ASN A N 1
ATOM 992 C CA . ASN A 1 126 ? 2.701 13.073 13.710 1.00 83.62 126 ASN A CA 1
ATOM 993 C C . ASN A 1 126 ? 1.405 13.317 12.928 1.00 83.62 126 ASN A C 1
ATOM 995 O O . ASN A 1 126 ? 0.352 13.534 13.530 1.00 83.62 126 ASN A O 1
ATOM 999 N N . GLN A 1 127 ? 1.458 13.224 11.598 1.00 81.44 127 GLN A N 1
ATOM 1000 C CA . GLN A 1 127 ? 0.276 13.407 10.761 1.00 81.44 127 GLN A CA 1
ATOM 1001 C C . GLN A 1 127 ? -0.757 12.287 10.944 1.00 81.44 127 GLN A C 1
ATOM 1003 O O . GLN A 1 127 ? -1.962 12.558 10.964 1.00 81.44 127 GLN A O 1
ATOM 1008 N N . ILE A 1 128 ? -0.311 11.033 11.090 1.00 86.25 128 ILE A N 1
ATOM 1009 C CA . ILE A 1 128 ? -1.189 9.895 11.393 1.00 86.25 128 ILE A CA 1
ATOM 1010 C C . ILE A 1 128 ? -1.899 10.134 12.728 1.00 86.25 128 ILE A C 1
ATOM 1012 O O . ILE A 1 128 ? -3.125 10.020 12.797 1.00 86.25 128 ILE A O 1
ATOM 1016 N N . ARG A 1 129 ? -1.153 10.523 13.769 1.00 86.12 129 ARG A N 1
ATOM 1017 C CA . ARG A 1 129 ? -1.695 10.808 15.101 1.00 86.12 129 ARG A CA 1
ATOM 1018 C C . ARG A 1 129 ? -2.744 11.910 15.062 1.00 86.12 129 ARG A C 1
ATOM 1020 O O . ARG A 1 129 ? -3.856 11.709 15.548 1.00 86.12 129 ARG A O 1
ATOM 1027 N N . GLU A 1 130 ? -2.406 13.064 14.490 1.00 82.00 130 GLU A N 1
ATOM 1028 C CA . GLU A 1 130 ? -3.317 14.209 14.399 1.00 82.00 130 GLU A CA 1
ATOM 1029 C C . GLU A 1 130 ? -4.606 13.833 13.670 1.00 82.00 130 GLU A C 1
ATOM 1031 O O . GLU A 1 130 ? -5.707 14.119 14.150 1.00 82.00 130 GLU A O 1
ATOM 1036 N N . SER A 1 131 ? -4.481 13.114 12.554 1.00 81.31 131 SER A N 1
ATOM 1037 C CA . SER A 1 131 ? -5.636 12.702 11.773 1.00 81.31 131 SER A CA 1
ATOM 1038 C C . SER A 1 131 ? -6.496 11.663 12.498 1.00 81.31 131 SER A C 1
ATOM 1040 O O . SER A 1 131 ? -7.721 11.772 12.455 1.00 81.31 131 SER A O 1
ATOM 1042 N N . LEU A 1 132 ? -5.912 10.690 13.208 1.00 80.38 132 LEU A N 1
ATOM 1043 C CA . LEU A 1 132 ? -6.681 9.726 14.005 1.00 80.38 132 LEU A CA 1
ATOM 1044 C C . LEU A 1 132 ? -7.414 10.404 15.168 1.00 80.38 132 LEU A C 1
ATOM 1046 O O . LEU A 1 132 ? -8.601 10.147 15.364 1.00 80.38 132 LEU A O 1
ATOM 1050 N N . LEU A 1 133 ? -6.757 11.313 15.896 1.00 76.38 133 LEU A N 1
ATOM 1051 C CA . LEU A 1 133 ? -7.370 12.046 17.010 1.00 76.38 133 LEU A CA 1
ATOM 1052 C C . LEU A 1 133 ? -8.571 12.888 16.559 1.00 76.38 133 LEU A C 1
ATOM 1054 O O . LEU A 1 133 ? -9.629 12.842 17.190 1.00 76.38 133 LEU A O 1
ATOM 1058 N N . GLN A 1 134 ? -8.446 13.611 15.442 1.00 71.44 134 GLN A N 1
ATOM 1059 C CA . GLN A 1 134 ? -9.558 14.384 14.880 1.00 71.44 134 GLN A CA 1
ATOM 1060 C C . GLN A 1 134 ? -10.729 13.478 14.474 1.00 71.44 134 GLN A C 1
ATOM 1062 O O . GLN A 1 134 ? -11.892 13.790 14.726 1.00 71.44 134 GLN A O 1
ATOM 1067 N N . ASN A 1 135 ? -10.433 12.327 13.882 1.00 65.56 135 ASN A N 1
ATOM 1068 C CA . ASN A 1 135 ? -11.425 11.444 13.281 1.00 65.56 135 ASN A CA 1
ATOM 1069 C C . ASN A 1 135 ? -12.149 10.521 14.275 1.00 65.56 135 ASN A C 1
ATOM 1071 O O . ASN A 1 135 ? -13.304 10.161 14.043 1.00 65.56 135 ASN A O 1
ATOM 1075 N N . MET A 1 136 ? -11.506 10.167 15.389 1.00 64.75 136 MET A N 1
ATOM 1076 C CA . MET A 1 136 ? -12.128 9.419 16.489 1.00 64.75 136 MET A CA 1
ATOM 1077 C C . MET A 1 136 ? -13.014 10.294 17.386 1.00 64.75 136 MET A C 1
ATOM 1079 O O . MET A 1 136 ? -13.820 9.772 18.151 1.00 64.75 136 MET A O 1
ATOM 1083 N N . SER A 1 137 ? -12.911 11.622 17.275 1.00 55.69 137 SER A N 1
ATOM 1084 C CA . SER A 1 137 ? -13.746 12.568 18.028 1.00 55.69 137 SER A CA 1
ATOM 1085 C C . SER A 1 137 ? -15.178 12.722 17.484 1.00 55.69 137 SER A C 1
ATOM 1087 O O . SER A 1 137 ? -15.991 13.414 18.094 1.00 55.69 137 SER A O 1
ATOM 1089 N N . SER A 1 138 ? -15.513 12.068 16.360 1.00 53.59 138 SER A N 1
ATOM 1090 C CA . SER A 1 138 ? -16.857 12.076 15.763 1.00 53.59 138 SER A CA 1
ATOM 1091 C C . SER A 1 138 ? -17.618 10.769 16.043 1.00 53.59 138 SER A C 1
ATOM 1093 O O . SER A 1 138 ? -17.479 9.809 15.287 1.00 53.59 138 SER A O 1
ATOM 1095 N N . PRO A 1 139 ? -18.481 10.724 17.076 1.00 44.38 139 PRO A N 1
ATOM 1096 C CA . PRO A 1 139 ? -19.250 9.536 17.470 1.00 44.38 139 PRO A CA 1
ATOM 1097 C C . PRO A 1 139 ? -20.445 9.199 16.549 1.00 44.38 139 PRO A C 1
ATOM 1099 O O . PRO A 1 139 ? -21.285 8.385 16.912 1.00 44.38 139 PRO A O 1
ATOM 1102 N N . ALA A 1 140 ? -20.574 9.828 15.376 1.00 47.44 140 ALA A N 1
ATOM 1103 C CA . ALA A 1 140 ? -21.819 9.852 14.597 1.00 47.44 140 ALA A CA 1
ATOM 1104 C C . ALA A 1 140 ? -21.849 8.949 13.347 1.00 47.44 140 ALA A C 1
ATOM 1106 O O . ALA A 1 140 ? -22.617 9.224 12.427 1.00 47.44 140 ALA A O 1
ATOM 1107 N N . GLN A 1 141 ? -21.032 7.899 13.252 1.00 54.28 141 GLN A N 1
ATOM 1108 C CA . GLN A 1 141 ? -20.978 7.086 12.029 1.00 54.28 141 GLN A CA 1
ATOM 1109 C C . GLN A 1 141 ? -21.117 5.588 12.300 1.00 54.28 141 GLN A C 1
ATOM 1111 O O . GLN A 1 141 ? -20.241 4.795 11.968 1.00 54.28 141 GLN A O 1
ATOM 1116 N N . ASP A 1 142 ? -22.282 5.189 12.816 1.00 55.19 142 ASP A N 1
ATOM 1117 C CA . ASP A 1 142 ? -22.774 3.820 12.631 1.00 55.19 142 ASP A CA 1
ATOM 1118 C C . ASP A 1 142 ? -23.122 3.618 11.150 1.00 55.19 142 ASP A C 1
ATOM 1120 O O . ASP A 1 142 ? -24.251 3.793 10.688 1.00 55.19 142 ASP A O 1
ATOM 1124 N N . VAL A 1 143 ? -22.096 3.301 10.366 1.00 66.94 143 VAL A N 1
ATOM 1125 C CA . VAL A 1 143 ? -22.224 2.982 8.949 1.00 66.94 143 VAL A CA 1
ATOM 1126 C C . VAL A 1 143 ? -22.693 1.534 8.824 1.00 66.94 143 VAL A C 1
ATOM 1128 O O . VAL A 1 143 ? -22.133 0.622 9.450 1.00 66.94 143 VAL A O 1
ATOM 1131 N N . THR A 1 144 ? -23.719 1.299 8.000 1.00 78.06 144 THR A N 1
ATOM 1132 C CA . THR A 1 144 ? -24.219 -0.060 7.752 1.00 78.06 144 THR A CA 1
ATOM 1133 C C . THR A 1 144 ? -23.091 -0.962 7.229 1.00 78.06 144 THR A C 1
ATOM 1135 O O . THR A 1 144 ? -22.194 -0.478 6.529 1.00 78.06 144 THR A O 1
ATOM 1138 N N . PRO A 1 145 ? -23.108 -2.277 7.519 1.00 82.25 145 PRO A N 1
ATOM 1139 C CA . PRO A 1 145 ? -22.066 -3.194 7.050 1.00 82.25 145 PRO A CA 1
ATOM 1140 C C . PRO A 1 145 ? -21.822 -3.118 5.534 1.00 82.25 145 PRO A C 1
ATOM 1142 O O . PRO A 1 145 ? -20.675 -3.078 5.097 1.00 82.25 145 PRO A O 1
ATOM 1145 N N . GLN A 1 146 ? -22.881 -2.969 4.725 1.00 84.31 146 GLN A N 1
ATOM 1146 C CA . GLN A 1 146 ? -22.740 -2.864 3.266 1.00 84.31 146 GLN A CA 1
ATOM 1147 C C . GLN A 1 146 ? -21.985 -1.602 2.828 1.00 84.31 146 GLN A C 1
ATOM 1149 O O . GLN A 1 146 ? -21.227 -1.623 1.858 1.00 84.31 146 GLN A O 1
ATOM 1154 N N . LEU A 1 147 ? -22.192 -0.482 3.525 1.00 86.00 147 LEU A N 1
ATOM 1155 C CA . LEU A 1 147 ? -21.487 0.763 3.234 1.00 86.00 147 LEU A C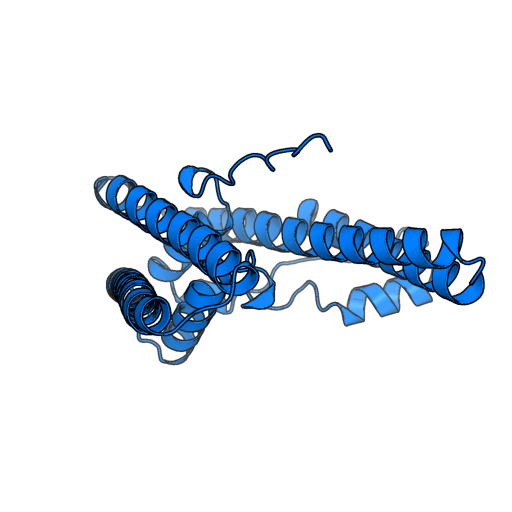A 1
ATOM 1156 C C . LEU A 1 147 ? -20.013 0.682 3.658 1.00 86.00 147 LEU A C 1
ATOM 1158 O O . LEU A 1 147 ? -19.165 1.247 2.965 1.00 86.00 147 LEU A O 1
ATOM 1162 N N . ARG A 1 148 ? -19.692 -0.060 4.728 1.00 87.44 148 ARG A N 1
ATOM 1163 C CA . ARG A 1 148 ? -18.305 -0.342 5.138 1.00 87.44 148 ARG A CA 1
ATOM 1164 C C . ARG A 1 148 ? -17.575 -1.195 4.111 1.00 87.44 148 ARG A C 1
ATOM 1166 O O . ARG A 1 148 ? -16.498 -0.806 3.678 1.00 87.44 148 ARG A O 1
ATOM 1173 N N . GLU A 1 149 ? -18.185 -2.284 3.649 1.00 90.19 149 GLU A N 1
ATOM 1174 C CA . GLU A 1 149 ? -17.608 -3.127 2.592 1.00 90.19 149 GLU A CA 1
ATOM 1175 C C . GLU A 1 149 ? -17.359 -2.343 1.301 1.00 90.19 149 GLU A C 1
ATOM 1177 O O . GLU A 1 149 ? -16.276 -2.407 0.726 1.00 90.19 149 GLU A O 1
ATOM 1182 N N . LYS A 1 150 ? -18.333 -1.533 0.873 1.00 90.31 150 LYS A N 1
ATOM 1183 C CA . LYS A 1 150 ? -18.173 -0.690 -0.315 1.00 90.31 150 LYS A CA 1
ATOM 1184 C C . LYS A 1 150 ? -17.051 0.336 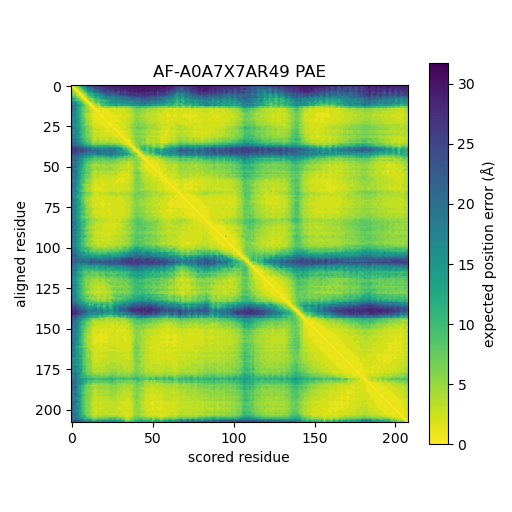-0.144 1.00 90.31 150 LYS A C 1
ATOM 1186 O O . LYS A 1 150 ? -16.299 0.580 -1.086 1.00 90.31 150 LYS A O 1
ATOM 1191 N N . SER A 1 151 ? -16.948 0.943 1.037 1.00 91.25 151 SER A N 1
ATOM 1192 C CA . SER A 1 151 ? -15.869 1.885 1.360 1.00 91.25 151 SER A CA 1
ATOM 1193 C C . SER A 1 151 ? -14.512 1.185 1.361 1.00 91.25 151 SER A C 1
ATOM 1195 O O . SER A 1 151 ? -13.550 1.728 0.824 1.00 91.25 151 SER A O 1
ATOM 1197 N N . TYR A 1 152 ? -14.452 -0.040 1.885 1.00 93.75 152 TYR A N 1
ATOM 1198 C CA . TYR A 1 152 ? -13.259 -0.876 1.861 1.00 93.75 152 TYR A CA 1
ATOM 1199 C C . TYR A 1 152 ? -12.820 -1.172 0.432 1.00 93.75 152 TYR A C 1
ATOM 1201 O O . TYR A 1 152 ? -11.683 -0.866 0.088 1.00 93.75 152 TYR A O 1
ATOM 1209 N N . ASP A 1 153 ? -13.714 -1.672 -0.424 1.00 93.38 153 ASP A N 1
ATOM 1210 C CA . ASP A 1 153 ? -13.364 -2.011 -1.806 1.00 93.38 153 ASP A CA 1
ATOM 1211 C C . ASP A 1 153 ? -12.851 -0.766 -2.560 1.00 93.38 153 ASP A C 1
ATOM 1213 O O . ASP A 1 153 ? -11.874 -0.836 -3.308 1.00 93.38 153 ASP A O 1
ATOM 1217 N N . GLN A 1 154 ? -13.457 0.405 -2.326 1.00 93.31 154 GLN A N 1
ATOM 1218 C CA . GLN A 1 154 ? -13.013 1.675 -2.912 1.00 93.31 154 GLN A CA 1
ATOM 1219 C C . GLN A 1 154 ? -11.630 2.114 -2.414 1.00 93.31 154 GLN A C 1
ATOM 1221 O O . GLN A 1 154 ? -10.765 2.444 -3.230 1.00 93.31 154 GLN A O 1
ATOM 1226 N N . LEU A 1 155 ? -11.413 2.121 -1.097 1.00 93.94 155 LEU A N 1
ATOM 1227 C CA . LEU A 1 155 ? -10.143 2.523 -0.491 1.00 93.94 155 LEU A CA 1
ATOM 1228 C C . LEU A 1 155 ? -9.023 1.554 -0.863 1.00 93.94 155 LEU A C 1
ATOM 1230 O O . LEU A 1 155 ? -7.940 1.984 -1.251 1.00 93.94 155 LEU A O 1
ATOM 1234 N N . PHE A 1 156 ? -9.296 0.253 -0.822 1.00 95.50 156 PHE A N 1
ATOM 1235 C CA . PHE A 1 156 ? -8.316 -0.769 -1.144 1.00 95.50 156 PHE A CA 1
ATOM 1236 C C . PHE A 1 156 ? -7.904 -0.719 -2.619 1.00 95.50 156 PHE A C 1
ATOM 1238 O O . PHE A 1 156 ? -6.711 -0.763 -2.926 1.00 95.50 156 PHE A O 1
ATOM 1245 N N . ARG A 1 157 ? -8.855 -0.509 -3.543 1.00 94.88 157 ARG A N 1
ATOM 1246 C CA . ARG A 1 157 ? -8.533 -0.235 -4.954 1.00 94.88 157 ARG A CA 1
ATOM 1247 C C . ARG A 1 157 ? -7.655 1.001 -5.107 1.00 94.88 157 ARG A C 1
ATOM 1249 O O . ARG A 1 157 ? -6.722 0.976 -5.908 1.00 94.88 157 ARG A O 1
ATOM 1256 N N . ALA A 1 158 ? -7.940 2.072 -4.367 1.00 94.25 158 ALA A N 1
ATOM 1257 C CA . ALA A 1 158 ? -7.153 3.297 -4.432 1.00 94.25 158 ALA A CA 1
ATOM 1258 C C . ALA A 1 158 ? -5.702 3.048 -3.990 1.00 94.25 158 ALA A C 1
ATOM 1260 O O . ALA A 1 158 ? -4.804 3.247 -4.811 1.00 94.25 158 ALA A O 1
ATOM 1261 N N . VAL A 1 159 ? -5.504 2.517 -2.777 1.00 94.81 159 VAL A N 1
ATOM 1262 C CA . VAL A 1 159 ? -4.185 2.197 -2.194 1.00 94.81 159 VAL A CA 1
ATOM 1263 C C . VAL A 1 159 ? -3.390 1.268 -3.112 1.00 94.81 159 VAL A C 1
ATOM 1265 O O . VAL A 1 159 ? -2.289 1.604 -3.544 1.00 94.81 159 VAL A O 1
ATOM 1268 N N . ARG A 1 160 ? -3.978 0.143 -3.536 1.00 95.25 160 ARG A N 1
ATOM 1269 C CA . ARG A 1 160 ? -3.289 -0.803 -4.424 1.00 95.25 160 ARG A CA 1
ATOM 1270 C C . ARG A 1 160 ? -2.960 -0.199 -5.791 1.00 95.25 160 ARG A C 1
ATOM 1272 O O . ARG A 1 160 ? -1.888 -0.448 -6.335 1.00 95.25 160 ARG A O 1
ATOM 1279 N N . SER A 1 161 ? -3.849 0.611 -6.373 1.00 94.25 161 SER A N 1
ATOM 1280 C CA . SER A 1 161 ? -3.552 1.278 -7.652 1.00 94.25 161 SER A CA 1
ATOM 1281 C C . SER A 1 161 ? -2.415 2.298 -7.535 1.00 94.25 161 SER A C 1
ATOM 1283 O O . SER A 1 161 ? -1.674 2.515 -8.499 1.00 94.25 161 SER A O 1
ATOM 1285 N N . GLU A 1 162 ? -2.276 2.922 -6.366 1.00 93.75 162 GLU A N 1
ATOM 1286 C CA . GLU A 1 162 ? -1.210 3.867 -6.062 1.00 93.75 162 GLU A CA 1
ATOM 1287 C C . GLU A 1 162 ? 0.128 3.141 -5.903 1.00 93.75 162 GLU A C 1
ATOM 1289 O O . GLU A 1 162 ? 1.089 3.485 -6.591 1.00 93.75 162 GLU A O 1
ATOM 1294 N N . GLN A 1 163 ? 0.148 2.043 -5.142 1.00 94.50 163 GLN A N 1
ATOM 1295 C CA . GLN A 1 163 ? 1.306 1.158 -5.021 1.00 94.50 163 GLN A CA 1
ATOM 1296 C C . GLN A 1 163 ? 1.833 0.684 -6.379 1.00 94.50 163 GLN A C 1
ATOM 1298 O O . GLN A 1 163 ? 3.027 0.795 -6.664 1.00 94.50 163 GLN A O 1
ATOM 1303 N N . LEU A 1 164 ? 0.944 0.212 -7.255 1.00 94.81 164 LEU A N 1
ATOM 1304 C CA . LEU A 1 164 ? 1.317 -0.221 -8.604 1.00 94.81 164 LEU A CA 1
ATOM 1305 C C . LEU A 1 164 ? 1.871 0.939 -9.447 1.00 94.81 164 LEU A C 1
ATOM 1307 O O . LEU A 1 164 ? 2.754 0.738 -10.283 1.00 94.81 164 LEU A O 1
ATOM 1311 N N . SER A 1 165 ? 1.386 2.163 -9.222 1.00 93.44 165 SER A N 1
ATOM 1312 C CA . SER A 1 165 ? 1.911 3.360 -9.890 1.00 93.44 165 SER A CA 1
ATOM 1313 C C . SER A 1 165 ? 3.329 3.696 -9.418 1.00 93.44 165 SER A C 1
ATOM 1315 O O . SER A 1 165 ? 4.164 4.066 -10.241 1.00 93.44 165 SER A O 1
ATOM 1317 N N . TRP A 1 166 ? 3.642 3.503 -8.134 1.00 92.19 166 TRP A N 1
ATOM 1318 C CA . TRP A 1 166 ? 5.003 3.681 -7.619 1.00 92.19 166 TRP A CA 1
ATOM 1319 C C . TRP A 1 166 ? 5.977 2.640 -8.181 1.00 92.19 166 TRP A C 1
ATOM 1321 O O . TRP A 1 166 ? 7.092 2.993 -8.574 1.00 92.19 166 TRP A O 1
ATOM 1331 N N . GLU A 1 167 ? 5.562 1.373 -8.286 1.00 94.31 167 GLU A N 1
ATOM 1332 C CA . GLU A 1 167 ? 6.388 0.335 -8.918 1.00 94.31 167 GLU A CA 1
ATOM 1333 C C . GLU A 1 167 ? 6.656 0.656 -10.391 1.00 94.31 167 GLU A C 1
ATOM 1335 O O . GLU A 1 167 ? 7.802 0.581 -10.839 1.00 94.31 167 GLU A O 1
ATOM 1340 N N . ARG A 1 168 ? 5.641 1.121 -11.134 1.00 94.81 168 ARG A N 1
ATOM 1341 C CA . ARG A 1 168 ? 5.836 1.641 -12.496 1.00 94.81 168 ARG A CA 1
ATOM 1342 C C . ARG A 1 168 ? 6.907 2.732 -12.520 1.00 94.81 168 ARG A C 1
ATOM 1344 O O . ARG A 1 168 ? 7.813 2.665 -13.349 1.00 94.81 168 ARG A O 1
ATOM 1351 N N . ASP A 1 169 ? 6.817 3.725 -11.641 1.00 93.50 169 ASP A N 1
ATOM 1352 C CA . ASP A 1 169 ? 7.739 4.868 -11.639 1.00 93.50 169 ASP A CA 1
ATOM 1353 C C . ASP A 1 169 ? 9.178 4.442 -11.335 1.00 93.50 169 ASP A C 1
ATOM 1355 O O . ASP A 1 169 ? 10.120 4.912 -11.979 1.00 93.50 169 ASP A O 1
ATOM 1359 N N . LYS A 1 170 ? 9.357 3.467 -10.439 1.00 93.25 170 LYS A N 1
ATOM 1360 C CA . LYS A 1 170 ? 10.656 2.834 -10.184 1.00 93.25 170 LYS A CA 1
ATOM 1361 C C . LYS A 1 170 ? 11.211 2.149 -11.436 1.00 93.25 170 LYS A C 1
ATOM 1363 O O . LYS A 1 170 ? 12.393 2.309 -11.745 1.00 93.25 170 LYS A O 1
ATOM 1368 N N . LYS A 1 171 ? 10.381 1.415 -12.186 1.00 94.69 171 LYS A N 1
ATOM 1369 C CA . LYS A 1 171 ? 10.795 0.774 -13.447 1.00 94.69 171 LYS A CA 1
ATOM 1370 C C . LYS A 1 171 ? 11.124 1.793 -14.540 1.00 94.69 171 LYS A C 1
ATOM 1372 O O . LYS A 1 171 ? 12.102 1.607 -15.258 1.00 94.69 171 LYS A O 1
ATOM 1377 N N . LEU A 1 172 ? 10.392 2.903 -14.622 1.00 93.50 172 LEU A N 1
ATOM 1378 C CA . LEU A 1 172 ? 10.704 3.999 -15.547 1.00 93.50 172 LEU A CA 1
ATOM 1379 C C . LEU A 1 172 ? 12.023 4.702 -15.201 1.00 93.50 172 LEU A C 1
ATOM 1381 O O . LEU A 1 172 ? 12.794 5.038 -16.099 1.00 93.50 172 LEU A O 1
ATOM 1385 N N . ALA A 1 173 ? 12.327 4.881 -13.915 1.00 93.00 173 ALA A N 1
ATOM 1386 C CA . ALA A 1 173 ? 13.620 5.411 -13.490 1.00 93.00 173 ALA A CA 1
ATOM 1387 C C . ALA A 1 173 ? 14.780 4.481 -13.895 1.00 93.00 173 ALA A C 1
ATOM 1389 O O . ALA A 1 173 ? 15.801 4.957 -14.392 1.00 93.00 173 ALA A O 1
ATOM 1390 N N . LEU A 1 174 ? 14.606 3.160 -13.749 1.00 92.69 174 LEU A N 1
ATOM 1391 C CA . LEU A 1 174 ? 15.576 2.166 -14.227 1.00 92.69 174 LEU A CA 1
ATOM 1392 C C . LEU A 1 174 ? 15.722 2.186 -15.753 1.00 92.69 174 LEU A C 1
ATOM 1394 O O . LEU A 1 174 ? 16.842 2.140 -16.256 1.00 92.69 174 LEU A O 1
ATOM 1398 N N . PHE A 1 175 ? 14.612 2.305 -16.486 1.00 93.12 175 PHE A N 1
ATOM 1399 C CA . PHE A 1 175 ? 14.634 2.476 -17.938 1.00 93.12 175 PHE A CA 1
ATOM 1400 C C . PHE A 1 175 ? 15.503 3.673 -18.340 1.00 93.12 175 PHE A C 1
ATOM 1402 O O . PHE A 1 175 ? 16.422 3.508 -19.138 1.00 93.12 175 PHE A O 1
ATOM 1409 N N . ASN A 1 176 ? 15.273 4.847 -17.743 1.00 92.62 176 ASN A N 1
ATOM 1410 C CA . ASN A 1 176 ? 16.060 6.047 -18.034 1.00 92.62 176 ASN A CA 1
ATOM 1411 C C . ASN A 1 176 ? 17.548 5.836 -17.711 1.00 92.62 176 ASN A C 1
ATOM 1413 O O . ASN A 1 176 ? 18.405 6.137 -18.538 1.00 92.62 176 ASN A O 1
ATOM 1417 N N . TYR A 1 177 ? 17.850 5.234 -16.556 1.00 94.25 177 TYR A N 1
ATOM 1418 C CA . TYR A 1 177 ? 19.217 4.933 -16.126 1.00 94.25 177 TYR A CA 1
ATOM 1419 C C . TYR A 1 177 ? 19.991 4.047 -17.119 1.00 94.25 177 TYR A C 1
ATOM 1421 O O . TYR A 1 177 ? 21.174 4.301 -17.374 1.00 94.25 177 TYR A O 1
ATOM 1429 N N . TYR A 1 178 ? 19.357 2.995 -17.652 1.00 94.44 178 TYR A N 1
ATOM 1430 C CA . TYR A 1 178 ? 19.983 2.092 -18.625 1.00 94.44 178 TYR A CA 1
ATOM 1431 C C . TYR A 1 178 ? 20.043 2.705 -20.022 1.00 94.44 178 TYR A C 1
ATOM 1433 O O . TYR A 1 178 ? 21.039 2.530 -20.722 1.00 94.44 178 TYR A O 1
ATOM 1441 N N . ASN A 1 179 ? 19.019 3.467 -20.408 1.00 91.62 179 ASN A N 1
ATOM 1442 C CA . ASN A 1 179 ? 18.971 4.148 -21.696 1.00 91.62 179 ASN A CA 1
ATOM 1443 C C . ASN A 1 179 ? 20.099 5.187 -21.832 1.00 91.62 179 ASN A C 1
ATOM 1445 O O . ASN A 1 179 ? 20.777 5.228 -22.855 1.00 91.62 179 ASN A O 1
ATOM 1449 N N . GLU A 1 180 ? 20.371 5.960 -20.776 1.00 93.31 180 GLU A N 1
ATOM 1450 C CA . GLU A 1 180 ? 21.501 6.905 -20.717 1.00 93.31 180 GLU A CA 1
ATOM 1451 C C . GLU A 1 180 ? 22.874 6.224 -20.824 1.00 93.31 180 GLU A C 1
ATOM 1453 O O . GLU A 1 180 ? 23.852 6.854 -21.220 1.00 93.31 180 GLU A O 1
ATOM 1458 N N . ARG A 1 181 ? 22.957 4.935 -20.478 1.00 94.50 181 ARG A N 1
ATOM 1459 C CA . ARG A 1 181 ? 24.179 4.122 -20.565 1.00 94.50 181 ARG A CA 1
ATOM 1460 C C . ARG A 1 181 ? 24.243 3.248 -21.812 1.00 94.50 181 ARG A C 1
ATOM 1462 O O . ARG A 1 181 ? 25.193 2.487 -21.954 1.00 94.50 181 ARG A O 1
ATOM 1469 N N . HIS A 1 182 ? 23.262 3.367 -22.705 1.00 90.44 182 HIS A N 1
ATOM 1470 C CA . HIS A 1 182 ? 23.145 2.568 -23.923 1.00 90.44 182 HIS A CA 1
ATOM 1471 C C . HIS A 1 182 ? 23.033 1.045 -23.685 1.00 90.44 182 HIS A C 1
ATOM 1473 O O . HIS A 1 182 ? 23.309 0.256 -24.586 1.00 90.44 182 HIS A O 1
ATOM 1479 N N . ASP A 1 183 ? 22.550 0.624 -22.510 1.00 93.19 183 ASP A N 1
ATOM 1480 C CA . ASP A 1 183 ? 22.224 -0.776 -22.194 1.00 93.19 183 ASP A CA 1
ATOM 1481 C C . ASP A 1 183 ? 20.818 -1.117 -22.740 1.00 93.19 183 ASP A C 1
ATOM 1483 O O . ASP A 1 183 ? 19.835 -1.186 -21.994 1.00 93.19 183 ASP A O 1
ATOM 1487 N N . ALA A 1 184 ? 20.706 -1.296 -24.061 1.00 91.06 184 ALA A N 1
ATOM 1488 C CA . ALA A 1 184 ? 19.422 -1.410 -24.767 1.00 91.06 184 ALA A CA 1
ATOM 1489 C C . ALA A 1 184 ? 18.519 -2.551 -24.256 1.00 91.06 184 ALA A C 1
ATOM 1491 O O . ALA A 1 184 ? 17.330 -2.329 -24.022 1.00 91.06 184 ALA A O 1
ATOM 1492 N N . ASP A 1 185 ? 19.077 -3.742 -24.021 1.00 93.81 185 ASP A N 1
ATOM 1493 C CA . ASP A 1 185 ? 18.300 -4.912 -23.585 1.00 93.81 185 ASP A CA 1
ATOM 1494 C C . ASP A 1 185 ? 17.667 -4.696 -22.202 1.00 93.81 185 ASP A C 1
ATOM 1496 O O . ASP A 1 185 ? 16.482 -4.967 -21.993 1.00 93.81 185 ASP A O 1
ATOM 1500 N N . LYS A 1 186 ? 18.435 -4.135 -21.258 1.00 93.62 186 LYS A N 1
ATOM 1501 C CA . LYS A 1 186 ? 17.950 -3.838 -19.901 1.00 93.62 186 LYS A CA 1
ATOM 1502 C C . LYS A 1 186 ? 16.940 -2.697 -19.895 1.00 93.62 186 LYS A C 1
ATOM 1504 O O . LYS A 1 186 ? 15.977 -2.736 -19.130 1.00 93.62 186 LYS A O 1
ATOM 1509 N N . ALA A 1 187 ? 17.143 -1.688 -20.742 1.00 91.81 187 ALA A N 1
ATOM 1510 C CA . ALA A 1 187 ? 16.188 -0.601 -20.902 1.00 91.81 187 ALA A CA 1
ATOM 1511 C C . ALA A 1 187 ? 14.846 -1.138 -21.428 1.00 91.81 187 ALA A C 1
ATOM 1513 O O . ALA A 1 187 ? 13.798 -0.891 -20.829 1.00 91.81 187 ALA A O 1
ATOM 1514 N N . GLU A 1 188 ? 14.863 -1.938 -22.493 1.00 93.12 188 GLU A N 1
ATOM 1515 C CA . GLU A 1 188 ? 13.640 -2.510 -23.061 1.00 93.12 188 GLU A CA 1
ATOM 1516 C C . GLU A 1 188 ? 12.925 -3.438 -22.065 1.00 93.12 188 GLU A C 1
ATOM 1518 O O . GLU A 1 188 ? 11.701 -3.364 -21.932 1.00 93.12 188 GLU A O 1
ATOM 1523 N N . GLN A 1 189 ? 13.664 -4.233 -21.283 1.00 93.62 189 GLN A N 1
ATOM 1524 C CA . GLN A 1 189 ? 13.083 -5.019 -20.193 1.00 93.62 189 GLN A CA 1
ATOM 1525 C C . GLN A 1 189 ? 12.385 -4.130 -19.148 1.00 93.62 189 GLN A C 1
ATOM 1527 O O . GLN A 1 189 ? 11.212 -4.346 -18.842 1.00 93.62 189 GLN A O 1
ATOM 1532 N N . ALA A 1 190 ? 13.060 -3.096 -18.634 1.00 91.75 190 ALA A N 1
A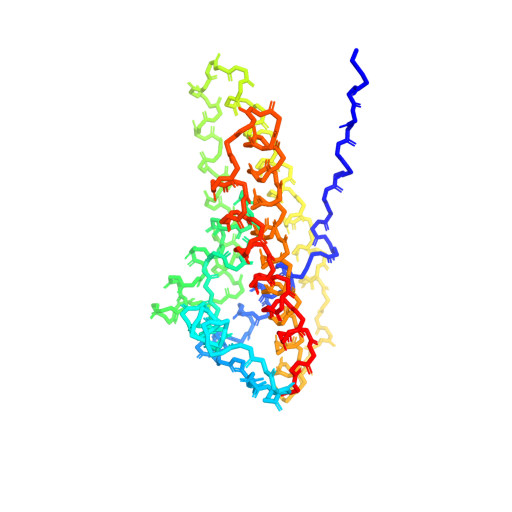TOM 1533 C CA . ALA A 1 190 ? 12.487 -2.193 -17.632 1.00 91.75 190 ALA A CA 1
ATOM 1534 C C . ALA A 1 190 ? 11.231 -1.465 -18.149 1.00 91.75 190 ALA A C 1
ATOM 1536 O O . ALA A 1 190 ? 10.255 -1.281 -17.417 1.00 91.75 190 ALA A O 1
ATOM 1537 N N . LYS A 1 191 ? 11.217 -1.099 -19.435 1.00 93.38 191 LYS A N 1
ATOM 1538 C CA . LYS A 1 191 ? 10.057 -0.498 -20.104 1.00 93.38 191 LYS A CA 1
ATOM 1539 C C . LYS A 1 191 ? 8.876 -1.468 -20.196 1.00 93.38 191 LYS A C 1
ATOM 1541 O O . LYS A 1 191 ? 7.737 -1.062 -19.953 1.00 93.38 191 LYS A O 1
ATOM 1546 N N . ARG A 1 192 ? 9.126 -2.740 -20.524 1.00 92.19 192 ARG A N 1
ATOM 1547 C CA . ARG A 1 192 ? 8.086 -3.782 -20.538 1.00 92.19 192 ARG A CA 1
ATOM 1548 C C . ARG A 1 192 ? 7.498 -3.983 -19.148 1.00 92.19 192 ARG A C 1
ATOM 1550 O O . ARG A 1 192 ? 6.280 -3.925 -19.011 1.00 92.19 192 ARG A O 1
ATOM 1557 N N . GLU A 1 193 ? 8.335 -4.103 -18.121 1.00 93.38 193 GLU A N 1
ATOM 1558 C CA . GLU A 1 193 ? 7.887 -4.214 -16.727 1.00 93.38 193 GLU A CA 1
ATOM 1559 C C . GLU A 1 193 ? 7.027 -3.004 -16.308 1.00 93.38 193 GLU A C 1
ATOM 1561 O O . GLU A 1 193 ? 5.940 -3.177 -15.756 1.00 93.38 193 GLU A O 1
ATOM 1566 N N . ALA A 1 194 ? 7.434 -1.775 -16.650 1.00 93.25 194 ALA A N 1
ATOM 1567 C CA . ALA A 1 194 ? 6.640 -0.568 -16.386 1.00 93.25 194 ALA A CA 1
ATOM 1568 C C . ALA A 1 194 ? 5.254 -0.598 -17.065 1.00 93.25 194 ALA A C 1
ATOM 1570 O O . ALA A 1 194 ? 4.259 -0.135 -16.494 1.00 93.25 194 ALA A O 1
ATOM 1571 N N . SER A 1 195 ? 5.163 -1.160 -18.274 1.00 92.31 195 SER A N 1
ATOM 1572 C CA . SER A 1 195 ? 3.887 -1.353 -18.975 1.00 92.31 195 SER A CA 1
ATOM 1573 C C . SER A 1 195 ? 2.964 -2.315 -18.220 1.00 92.31 195 SER A C 1
ATOM 1575 O O . SER A 1 195 ? 1.779 -2.010 -18.057 1.00 92.31 195 SER A O 1
ATOM 1577 N N . VAL A 1 196 ? 3.499 -3.423 -17.683 1.00 92.75 196 VAL A N 1
ATOM 1578 C CA . VAL A 1 196 ? 2.725 -4.379 -16.866 1.00 92.75 196 VAL A CA 1
ATOM 1579 C C . VAL A 1 196 ? 2.092 -3.664 -15.669 1.00 92.75 196 VAL A C 1
ATOM 1581 O O . VAL A 1 196 ? 0.873 -3.720 -15.500 1.00 92.75 196 VAL A O 1
ATOM 1584 N N . TYR A 1 197 ? 2.880 -2.913 -14.891 1.00 94.56 197 TYR A N 1
ATOM 1585 C CA . TYR A 1 197 ? 2.369 -2.172 -13.728 1.00 94.56 197 TYR A CA 1
ATOM 1586 C C . TYR A 1 197 ? 1.345 -1.094 -14.104 1.00 94.56 197 TYR A C 1
ATOM 1588 O O . TYR A 1 197 ? 0.347 -0.913 -13.405 1.00 94.56 197 TYR A O 1
ATOM 1596 N N . THR A 1 198 ? 1.532 -0.422 -15.243 1.00 93.31 198 THR A N 1
ATOM 1597 C CA . THR A 1 198 ? 0.559 0.554 -15.760 1.00 93.31 198 THR A CA 1
ATOM 1598 C C . THR A 1 198 ? -0.798 -0.099 -16.022 1.00 93.31 198 THR A C 1
ATOM 1600 O O . THR A 1 198 ? -1.845 0.437 -15.650 1.00 93.31 198 THR A O 1
ATOM 1603 N N . GLN A 1 199 ? -0.796 -1.279 -16.641 1.00 91.44 199 GLN A N 1
ATOM 1604 C CA . GLN A 1 199 ? -2.024 -2.017 -16.914 1.00 91.44 199 GLN A CA 1
ATOM 1605 C C . GLN A 1 199 ? -2.652 -2.602 -15.652 1.00 91.44 199 GLN A C 1
ATOM 1607 O O . GLN A 1 199 ? -3.876 -2.574 -15.527 1.00 91.44 199 GLN A O 1
ATOM 1612 N N . ALA A 1 200 ? -1.838 -3.098 -14.721 1.00 92.44 200 ALA A N 1
ATOM 1613 C CA . ALA A 1 200 ? -2.301 -3.588 -13.430 1.00 92.44 200 ALA A CA 1
ATOM 1614 C C . ALA A 1 200 ? -3.027 -2.482 -12.647 1.00 92.44 200 ALA A C 1
ATOM 1616 O O . ALA A 1 200 ? -4.157 -2.686 -12.203 1.00 92.44 200 ALA A O 1
ATOM 1617 N N . ALA A 1 201 ? -2.439 -1.282 -12.560 1.00 92.69 201 ALA A N 1
ATOM 1618 C CA . ALA A 1 201 ? -3.050 -0.141 -11.879 1.00 92.69 201 ALA A CA 1
ATOM 1619 C C . ALA A 1 201 ? -4.402 0.248 -12.503 1.00 92.69 201 ALA A C 1
ATOM 1621 O O . ALA A 1 201 ? -5.367 0.526 -11.787 1.00 92.69 201 ALA A O 1
ATOM 1622 N N . ALA A 1 202 ? -4.497 0.221 -13.838 1.00 90.75 202 ALA A N 1
ATOM 1623 C CA . ALA A 1 202 ? -5.744 0.486 -14.551 1.00 90.75 202 ALA A CA 1
ATOM 1624 C C . ALA A 1 202 ? -6.812 -0.592 -14.288 1.00 90.75 202 ALA A C 1
ATOM 1626 O O . ALA A 1 202 ? -7.977 -0.255 -14.081 1.00 90.75 202 ALA A O 1
ATOM 1627 N N . LEU A 1 203 ? -6.430 -1.874 -14.266 1.00 90.56 203 LEU A N 1
ATOM 1628 C CA . LEU A 1 203 ? -7.346 -2.974 -13.944 1.00 90.56 203 LEU A CA 1
ATOM 1629 C C . LEU A 1 203 ? -7.907 -2.833 -12.528 1.00 90.56 203 LEU A C 1
ATOM 1631 O O . LEU A 1 203 ? -9.121 -2.884 -12.357 1.00 90.56 203 LEU A O 1
ATOM 1635 N N . VAL A 1 204 ? -7.051 -2.576 -11.536 1.00 91.50 204 VAL A N 1
ATOM 1636 C CA . VAL A 1 204 ? -7.477 -2.366 -10.143 1.00 91.50 204 VAL A CA 1
ATOM 1637 C C . VAL A 1 204 ? -8.445 -1.185 -10.049 1.00 91.50 204 VAL A C 1
ATOM 1639 O O . VAL A 1 204 ? -9.542 -1.329 -9.510 1.00 91.50 204 VAL A O 1
ATOM 1642 N N . ARG A 1 205 ? -8.092 -0.033 -10.633 1.00 88.38 205 ARG A N 1
ATOM 1643 C CA . ARG A 1 205 ? -8.891 1.201 -10.550 1.00 88.38 205 ARG A CA 1
ATOM 1644 C C . ARG A 1 205 ? -10.279 1.081 -11.186 1.00 88.38 205 ARG A C 1
ATOM 1646 O O . ARG A 1 205 ? -11.212 1.740 -10.736 1.00 88.38 205 ARG A O 1
ATOM 1653 N N . HIS A 1 206 ? -10.408 0.286 -12.246 1.00 85.19 206 HIS A N 1
ATOM 1654 C CA . HIS A 1 206 ? -11.651 0.153 -13.012 1.00 85.19 206 HIS A CA 1
ATOM 1655 C C . HIS A 1 206 ? -12.409 -1.155 -12.752 1.00 85.19 206 HIS A C 1
ATOM 1657 O O . HIS A 1 206 ? -13.466 -1.367 -13.350 1.00 85.19 206 HIS A O 1
ATOM 1663 N N . SER A 1 207 ? -11.894 -2.012 -11.869 1.00 80.25 207 SER A N 1
ATOM 1664 C CA . SER A 1 207 ? -12.603 -3.196 -11.383 1.00 80.25 207 SER A CA 1
ATOM 1665 C C . SER A 1 207 ? -13.846 -2.794 -10.575 1.00 80.25 207 SER A C 1
ATOM 1667 O O . SER A 1 207 ? -13.853 -1.745 -9.923 1.00 80.25 207 SER A O 1
ATOM 1669 N N . ARG A 1 208 ? -14.930 -3.572 -10.685 1.00 64.62 208 ARG A N 1
ATOM 1670 C CA . ARG A 1 208 ? -16.231 -3.285 -10.059 1.00 64.62 208 ARG A CA 1
ATOM 1671 C C . ARG A 1 208 ? -16.475 -4.184 -8.878 1.00 64.62 208 ARG A C 1
ATOM 1673 O O . ARG A 1 208 ? -16.202 -5.384 -9.007 1.00 64.62 208 ARG A O 1
#

Foldseek 3Di:
DPPPPDPQDFPLPALLLVLLQLCQVPVVQQQAWAPFDDPPPVDDPVLVVLLVVVVNRGGDDLLLADPAQSSQLVVQQVVCSVVVNRHPVSSVVSLVVLVVVLVVVVVPDDDPVVVVSSVSNVSVSVSSVVSSVVVVVDPPDPDPPVVSSVSNLQSSLVSNLVSLQVLLVVLVVQLVVCVVVVVVVSNVVSNVSSVSSVVSSVSSNPGD

Nearest PDB structures (foldseek):
  8s5z-assembly1_A  TM=2.191E-01  e=4.490E+00  Homo sapiens

Secondary structure (DSSP, 8-state):
-----PPPP-GGG-HHHHHHHHHHHSGGGGGPPP------SS--HHHHHHHHHTTTTS---GGGSPTTHHHHHHHHHHHHHHHT---HHHHHHHHHHHHHHHHHHHTT---HHHHHHHHHHHHHHHHHHHHHHHHHT-------HHHHHHHHHHHHHHHHHHHHHHHHHHHHHHHHHHHTTT-HHHHHHHHHHHHHHHHHHHHHHH--

Solvent-accessible surface area (backbone atoms only — not comparable to full-atom values): 11507 Å² total; per-residue (Å²): 131,86,79,73,75,71,79,80,83,58,46,80,77,33,45,54,54,56,42,55,52,49,33,26,77,40,42,78,57,48,72,47,54,53,63,66,79,84,80,86,75,85,68,59,69,69,59,52,50,58,54,55,74,65,48,78,43,52,41,76,52,48,80,38,39,56,78,58,44,56,21,56,48,39,45,52,47,53,52,29,44,74,70,71,63,46,26,59,68,48,52,53,49,46,52,51,50,52,52,53,52,48,57,60,50,66,77,70,71,87,50,75,71,56,51,53,52,52,50,54,30,50,53,45,45,52,36,46,50,56,40,49,57,62,59,68,70,58,90,83,70,91,65,54,71,70,56,49,53,53,50,46,56,53,32,51,28,48,30,43,24,49,38,30,49,51,54,20,51,54,25,47,52,49,17,54,60,26,51,78,68,67,39,59,70,61,15,51,50,25,47,52,54,22,50,52,27,52,52,49,21,51,47,45,63,70,40,113

pLDDT: mean 83.26, std 14.74, range [28.03, 96.31]

Sequence (208 aa):
MLAMRRPKFRAESSNDLRLLRLLAEAPDLYKRKLDIQYADKGRDPFLVESLKELDLTAPVRVSDFHAGAFRELAGLLLSDAEAGTLTVATLLSGLQQLEAQLDDENTASSEDKERQRTEEFQDDLNQIRESLLQNMSSPAQDVTPQLREKSYDQLFRAVRSEQLSWERDKKLALFNYYNERHDADKAEQAKREASVYTQAAALVRHSR

=== Feature glossary ===
Feature key, reading from the visual/contextual features back to the raw sequence:

Rendered structure images. Six rendered views show the 3D structure from the faces of a cube — i.e. along ±x, ±y, ±z. Rendering representation is drawn randomly per protein from cartoon (secondary-structure ribbons), sticks (backbone bonds), or molecular surface; coloring is either N→C rainbow (blue at the N-terminus through red at the C-terminus) or one color per chain.

Contact-map, Ramachandran, and PAE plots. The contact map is a binary N×N matrix image: pixel (i, j) is dark where Cα_i and Cα_j are within 8 Å and |i−j|>4. Because the |i−j|>4 filter removes local helical contacts, off-diagonal stripes parallel to the main diagonal indicate parallel β-sheets; stripes perpendicular to it indicate antiparallel β-sheets. The Ramachandran plot scatters every residue's (φ, ψ) pair against the sterically allowed regions. The PAE heatmap renders the predicted-aligned-error matrix.

InterPro / GO / CATH / organism. Database cross-references. InterPro integrates a dozen domain/family signature databases into unified entries with residue-range hits. GO terms attach function/process/location labels with evidence codes. CATH codes position the fold in a four-level structural taxonomy. Organism is the NCBI-taxonomy species name.

Nearest PDB structures. The Foldseek neighbor list gives the closest experimentally determined structures in the PDB, ranked by structural alignment. TM-score near 1 means near-identical fold; near 0.3 means only rough topology match. This is how one finds what a novel AlphaFold prediction most resembles in the solved-structure universe.

Predicted aligned error. PAE(i, j) answers: if I align the predicted and true structures on residue i, how far off (in Å) do I expect residue j to be? A block-diagonal PAE matrix with low values on the blocks and high values off-diagonal is the signature of a multi-domain protein with confidently predicted domains but uncertain inter-domain orientation.

Solvent-accessible surface area. Accessible surface area quantifies burial. A residue with SASA near zero is packed into the hydrophobic core; one with SASA >100 Å² sits on the surface. Computed here via the Shrake–Rupley numerical algorithm with a 1.4 Å probe.

B-factor. B-factor (Debye–Waller factor) reflects atomic displacement in the crystal lattice. It is an experimental observable (units Å²), not a prediction; low values mean the atom is pinned down, high values mean it moves or is heterogeneous across the crystal.

pLDDT. For AlphaFold models, the B-factor field carries pLDDT — the model's own estimate of local accuracy on a 0–100 scale. Regions with pLDDT<50 should be treated as essentially unmodeled; they often correspond to intrinsically disordered segments.

Backbone torsions (φ/ψ). φ (phi) and ψ (psi) are the two rotatable backbone dihedrals per residue: φ is the C(i-1)–N–Cα–C torsion, ψ is the N–Cα–C–N(i+1) torsion, both in degrees on (−180°, 180°]. α-helical residues cluster near (−60°, −45°); β-strand residues near (−120°, +130°). A Ramachandran plot is simply a scatter of (φ, ψ) for every re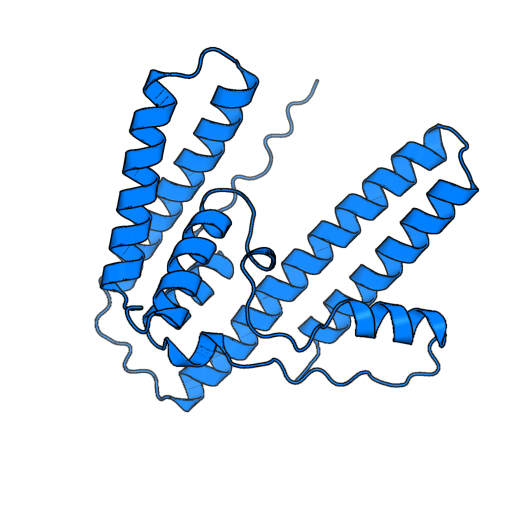sidue.

Radius of gyration, Cα contacts, bounding box. Radius of gyration (Rg) is the root-mean-square distance of Cα atoms from their centroid — a single number for overall size and compactness. A globular domain of N residues has Rg ≈ 2.2·N^0.38 Å; an extended or disordered chain has a much larger Rg. The Cα contact count is the number of residue pairs whose Cα atoms are within 8 Å and are more than four positions apart in sequence — a standard proxy for tertiary packing density. The bounding box is the smallest axis-aligned box enclosing all Cα atoms.

Secondary structure (3-state, P-SEA). Three-state secondary structure (P-SEA) collapses the eight DSSP classes into helix (a), strand (b), and coil (c). P-SEA assigns these from Cα geometry alone — distances and angles — without requiring backbone oxygens, so it works on any Cα trace.

Secondary structure (8-state, DSSP). DSSP 8-state secondary structure assigns each residue one of H (α-helix), G (3₁₀-helix), I (π-helix), E (extended β-strand), B (isolated β-bridge), T (hydrogen-bonded turn), S (bend), or '-' (coil). The assignment is computed from backbone hydrogen-bond geometry via the Kabsch–Sander algorithm.

Foldseek 3Di. A 3Di character summarizes, for each residue, the relative orientation of the Cα frame of its nearest spatial neighbor. Because it encodes fold topology rather than chemistry, 3Di alignments detect remote structural similarity that sequence alignment misses.

mmCIF coordinates. The mmCIF block holds the 3D Cartesian coordinates of each backbone atom (N, Cα, C, O) in ångströms. mmCIF is the PDB's canonical archive format — a tagged-loop text representation of the atomic model.

Sequence. Sequence gives the chain of amino acids in standard one-letter code (A=alanine, C=cysteine, …, Y=tyrosine), read N→C. It is the only feature that is directly encoded by the gene; all structural features are derived from the folded form of this sequence.